Protein AF-A0A7S2Q3X0-F1 (afdb_monomer_lite)

Radius of gyration: 18.79 Å; chains: 1; bounding box: 42×45×60 Å

Secondary structure (DSSP, 8-state):
-HHHHHHHHHHHHHH-SSHHHHHHHHHHHHHHHHHTT-HHHHHHHHHHHHHTT---HHHHHHHHHHTPPPPSSPPPP----PPPGGGS-EEE-TTS-EEETT--TTHHHHHHHHHHHHHSPTT-HHHHHHHHHHHHHHTT-------THHHHHHHHHHHHHTS-SEEEEE--TTSHHHHHHHHHHGGGT-EEEEEES-HHHHHHHHHHHHHTT-TTTEEEEES-HHHHHHHHHHHSPTT--SEEEE-

Foldseek 3Di:
DLVVVLVVLVVCLVPPPDLLLNLLSLLLSLLSCVVVVNLVVSLVSLQVCLVVQSDALSSVVSCVVSVHDDGPHDHDDDDDDADDPPNQDWDQDPVRDTDGPPPRPCCLLSQLLRQCRRFAQFLPLVSSVVSNVCSCVVNVHDDPDCPDPSLVVLVVVCVVLPQQQEEEEEDQQQNNSVLSNQVVNVVVNHAYEYEEADVSSLSNNSSSCVSSVRSVRYHYHYHDCVVVVVVVPVVDDPPNHSYYYYD

Structure (mmCIF, N/CA/C/O backbone):
data_AF-A0A7S2Q3X0-F1
#
_entry.id   AF-A0A7S2Q3X0-F1
#
loop_
_atom_site.group_PDB
_atom_site.id
_atom_site.type_symbol
_atom_site.label_atom_id
_atom_site.label_alt_id
_atom_site.label_comp_id
_atom_site.label_asym_id
_atom_site.label_entity_id
_atom_site.label_seq_id
_atom_site.pdbx_PDB_ins_code
_atom_site.Cartn_x
_atom_site.Cartn_y
_atom_site.Cartn_z
_atom_site.occupancy
_atom_site.B_iso_or_equiv
_atom_site.auth_seq_id
_atom_site.auth_comp_id
_atom_site.auth_asym_id
_atom_site.auth_atom_id
_atom_site.pdbx_PDB_model_num
ATOM 1 N N . ASP A 1 1 ? -12.713 -14.324 -2.768 1.00 62.25 1 ASP A N 1
ATOM 2 C CA . ASP A 1 1 ? -11.739 -15.060 -1.935 1.00 62.25 1 ASP A CA 1
ATOM 3 C C . ASP A 1 1 ? -10.329 -14.634 -2.351 1.00 62.25 1 ASP A C 1
ATOM 5 O O . ASP A 1 1 ? -10.201 -13.913 -3.336 1.00 62.25 1 ASP A O 1
ATOM 9 N N . GLY A 1 2 ? -9.296 -15.013 -1.591 1.00 71.69 2 GLY A N 1
ATOM 10 C CA . GLY A 1 2 ? -7.911 -14.602 -1.871 1.00 71.69 2 GLY A CA 1
ATOM 11 C C . GLY A 1 2 ? -7.307 -15.229 -3.134 1.00 71.69 2 GLY A C 1
ATOM 12 O O . GLY A 1 2 ? -6.421 -14.637 -3.737 1.00 71.69 2 GLY A O 1
ATOM 13 N N . GLY A 1 3 ? -7.808 -16.388 -3.579 1.00 78.81 3 GLY A N 1
ATOM 14 C CA . GLY A 1 3 ? -7.321 -17.055 -4.791 1.00 78.81 3 GLY A CA 1
ATOM 15 C C . GLY A 1 3 ? -7.650 -16.266 -6.057 1.00 78.81 3 GLY A C 1
ATOM 16 O O . GLY A 1 3 ? -6.753 -15.963 -6.838 1.00 78.81 3 GLY A O 1
ATOM 17 N N . ARG A 1 4 ? -8.913 -15.842 -6.204 1.00 85.25 4 ARG A N 1
ATOM 18 C CA . ARG A 1 4 ? -9.357 -15.051 -7.366 1.00 85.25 4 ARG A CA 1
ATOM 19 C C . ARG A 1 4 ? -8.667 -13.693 -7.462 1.00 85.25 4 ARG A C 1
ATOM 21 O O . ARG A 1 4 ? -8.404 -13.225 -8.561 1.00 85.25 4 ARG A O 1
ATOM 28 N N . GLU A 1 5 ? -8.379 -13.052 -6.327 1.00 90.25 5 GLU A N 1
ATOM 29 C CA . GLU A 1 5 ? -7.639 -11.784 -6.315 1.00 90.25 5 GLU A CA 1
ATOM 30 C C . GLU A 1 5 ? -6.235 -11.952 -6.912 1.00 90.25 5 GLU A C 1
ATOM 32 O O . GLU A 1 5 ? -5.801 -11.129 -7.716 1.00 90.25 5 GLU A O 1
ATOM 37 N N . LEU A 1 6 ? -5.533 -13.023 -6.537 1.00 92.50 6 LEU A N 1
ATOM 38 C CA . LEU A 1 6 ? -4.188 -13.296 -7.036 1.00 92.50 6 LEU A CA 1
ATOM 39 C C . LEU A 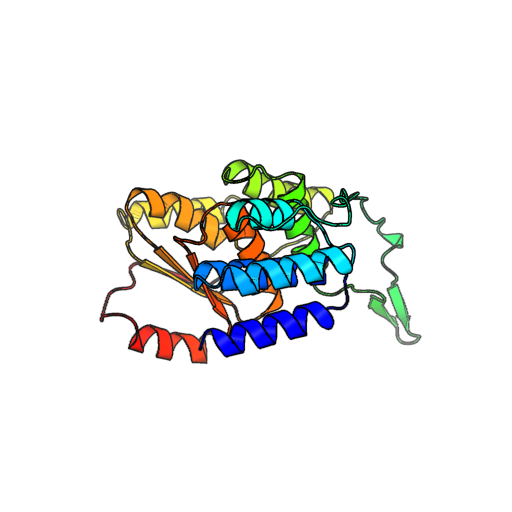1 6 ? -4.184 -13.574 -8.541 1.00 92.50 6 LEU A C 1
ATOM 41 O O . LEU A 1 6 ? -3.313 -13.063 -9.238 1.00 92.50 6 LEU A O 1
ATOM 45 N N . ASP A 1 7 ? -5.171 -14.314 -9.048 1.00 92.50 7 ASP A N 1
ATOM 46 C CA . ASP A 1 7 ? -5.299 -14.576 -10.487 1.00 92.50 7 ASP A CA 1
ATOM 47 C C . ASP A 1 7 ? -5.517 -13.273 -11.275 1.00 92.50 7 ASP A C 1
ATOM 49 O O . ASP A 1 7 ? -4.899 -13.062 -12.321 1.00 92.50 7 ASP A O 1
ATOM 53 N N . VAL A 1 8 ? -6.330 -12.354 -10.736 1.00 94.50 8 VAL A N 1
ATOM 54 C CA . VAL A 1 8 ? -6.533 -11.017 -11.315 1.00 94.50 8 VAL A CA 1
ATOM 55 C C . VAL A 1 8 ? -5.233 -10.212 -11.310 1.00 94.50 8 VAL A C 1
ATOM 57 O O . VAL A 1 8 ? -4.886 -9.629 -12.334 1.00 94.50 8 VAL A O 1
ATOM 60 N N . LEU A 1 9 ? -4.483 -10.199 -10.203 1.00 96.25 9 LEU A N 1
ATOM 61 C CA . LEU A 1 9 ? -3.204 -9.483 -10.127 1.00 96.25 9 LEU A CA 1
ATOM 62 C C . LEU A 1 9 ? -2.171 -10.048 -11.110 1.00 96.25 9 LEU A C 1
ATOM 64 O O . LEU A 1 9 ? -1.487 -9.284 -11.783 1.00 96.25 9 LEU A O 1
ATOM 68 N N . GLU A 1 10 ? -2.067 -11.369 -11.245 1.00 94.25 10 GLU A N 1
ATOM 69 C CA . GLU A 1 10 ? -1.160 -11.987 -12.218 1.00 94.25 10 GLU A CA 1
ATOM 70 C C . GLU A 1 10 ? -1.557 -11.660 -13.664 1.00 94.25 10 GLU A C 1
ATOM 72 O O . GLU A 1 10 ? -0.688 -11.390 -14.496 1.00 94.25 10 GLU A O 1
ATOM 77 N N . GLN A 1 11 ? -2.856 -11.640 -13.976 1.00 95.00 11 GLN A N 1
ATOM 78 C CA . GLN A 1 11 ? -3.332 -11.213 -15.290 1.00 95.00 11 GLN A CA 1
ATOM 79 C C . GLN A 1 11 ? -3.016 -9.733 -15.537 1.00 95.00 11 GLN A C 1
ATOM 81 O O . GLN A 1 11 ? -2.441 -9.404 -16.573 1.00 95.00 11 GLN A O 1
ATOM 86 N N . MET A 1 12 ? -3.308 -8.860 -14.566 1.00 95.00 12 MET A N 1
ATOM 87 C CA . MET A 1 12 ? -2.970 -7.436 -14.624 1.00 95.00 12 MET A CA 1
ATOM 88 C C . MET A 1 12 ? -1.470 -7.222 -14.845 1.00 95.00 12 MET A C 1
ATOM 90 O O . MET A 1 12 ? -1.092 -6.359 -15.636 1.00 95.00 12 MET A O 1
ATOM 94 N N . ALA A 1 13 ? -0.605 -8.006 -14.194 1.00 92.56 13 ALA A N 1
ATOM 95 C CA . ALA A 1 13 ? 0.841 -7.889 -14.351 1.00 92.56 13 ALA A CA 1
ATOM 96 C C . ALA A 1 13 ? 1.281 -8.182 -15.791 1.00 92.56 13 ALA A C 1
ATOM 98 O O . ALA A 1 13 ? 2.125 -7.475 -16.330 1.00 92.56 13 ALA A O 1
ATOM 99 N N . ARG A 1 14 ? 0.655 -9.164 -16.447 1.00 92.06 14 ARG A N 1
ATOM 100 C CA . ARG A 1 14 ? 0.957 -9.540 -17.838 1.00 92.06 14 ARG A CA 1
ATOM 101 C C . ARG A 1 14 ? 0.407 -8.552 -18.867 1.00 92.06 14 ARG A C 1
ATOM 103 O O . ARG A 1 14 ? 0.962 -8.448 -19.956 1.00 92.06 14 ARG A O 1
ATOM 110 N N . THR A 1 15 ? -0.683 -7.850 -18.554 1.00 90.31 15 THR A N 1
ATOM 111 C CA . THR A 1 15 ? -1.383 -6.972 -19.511 1.00 90.31 15 THR A CA 1
ATOM 112 C C . THR A 1 15 ? -1.151 -5.479 -19.284 1.00 90.31 15 THR A C 1
ATOM 114 O O . THR A 1 15 ? -1.545 -4.680 -20.131 1.00 90.31 15 THR A O 1
ATOM 117 N N . SER A 1 16 ? -0.534 -5.081 -18.165 1.00 87.12 16 SER A N 1
ATOM 118 C CA . SER A 1 16 ? -0.269 -3.671 -17.850 1.00 87.12 16 SER A CA 1
ATOM 119 C C . SER A 1 16 ? 0.583 -3.005 -18.933 1.00 87.12 16 SER A C 1
ATOM 121 O O . SER A 1 16 ? 1.591 -3.550 -19.374 1.00 87.12 16 SER A O 1
ATOM 123 N N . HIS A 1 17 ? 0.199 -1.793 -19.331 1.00 76.75 17 HIS A N 1
ATOM 124 C CA . HIS A 1 17 ? 0.753 -1.116 -20.510 1.00 76.75 17 HIS A CA 1
ATOM 125 C C . HIS A 1 17 ? 2.125 -0.459 -20.291 1.00 76.75 17 HIS A C 1
ATOM 127 O O . HIS A 1 17 ? 2.764 -0.038 -21.254 1.00 76.75 17 HIS A O 1
ATOM 133 N N . THR A 1 18 ? 2.597 -0.355 -19.043 1.00 82.88 18 THR A N 1
ATOM 134 C CA . THR A 1 18 ? 3.912 0.220 -18.725 1.00 82.88 18 THR A CA 1
ATOM 135 C C . THR A 1 18 ? 4.737 -0.730 -17.871 1.00 82.88 18 THR A C 1
ATOM 137 O O . THR A 1 18 ? 4.221 -1.351 -16.944 1.00 82.88 18 THR A O 1
ATOM 140 N N . ARG A 1 19 ? 6.050 -0.784 -18.124 1.00 86.81 19 ARG A N 1
ATOM 141 C CA . ARG A 1 19 ? 6.993 -1.614 -17.351 1.00 86.81 19 ARG A CA 1
ATOM 142 C C . ARG A 1 19 ? 6.975 -1.279 -15.858 1.00 86.81 19 ARG A C 1
ATOM 144 O O . ARG A 1 19 ? 7.027 -2.169 -15.016 1.00 86.81 19 ARG A O 1
ATOM 151 N N . GLY A 1 20 ? 6.850 0.008 -15.528 1.00 85.38 20 GLY A N 1
ATOM 152 C CA . GLY A 1 20 ? 6.759 0.462 -14.143 1.00 85.38 20 GLY A CA 1
ATOM 153 C C . GLY A 1 20 ? 5.516 -0.074 -13.431 1.00 85.38 20 GLY A C 1
ATOM 154 O O . GLY A 1 20 ? 5.614 -0.511 -12.283 1.00 85.38 20 GLY A O 1
ATOM 155 N N . LEU A 1 21 ? 4.367 -0.085 -14.110 1.00 89.06 21 LEU A N 1
ATOM 156 C CA . LEU A 1 21 ? 3.136 -0.646 -13.562 1.00 89.06 21 LEU A CA 1
ATOM 157 C C . LEU A 1 21 ? 3.209 -2.174 -13.481 1.00 89.06 21 LEU A C 1
ATOM 159 O O . LEU A 1 21 ? 2.898 -2.720 -12.431 1.00 89.06 21 LEU A O 1
ATOM 163 N N . GLN A 1 22 ? 3.713 -2.851 -14.520 1.00 92.12 22 GLN A N 1
ATOM 164 C CA . GLN A 1 22 ? 3.937 -4.306 -14.517 1.00 92.12 22 GLN A CA 1
ATOM 165 C C . GLN A 1 22 ? 4.764 -4.746 -13.298 1.00 92.12 22 GLN A C 1
ATOM 167 O O . GLN A 1 22 ? 4.355 -5.644 -12.562 1.00 92.12 22 GLN A O 1
ATOM 172 N N . ALA A 1 23 ? 5.882 -4.060 -13.027 1.00 92.25 23 ALA A N 1
ATOM 173 C CA . ALA A 1 23 ? 6.710 -4.314 -11.849 1.00 92.25 23 ALA A CA 1
ATOM 174 C C . ALA A 1 23 ? 5.922 -4.127 -10.539 1.00 92.25 23 ALA A C 1
ATOM 176 O O . ALA A 1 23 ? 5.968 -4.983 -9.654 1.00 92.25 23 ALA A O 1
ATOM 177 N N . GLY A 1 24 ? 5.162 -3.031 -10.426 1.00 94.56 24 GLY A N 1
ATOM 178 C CA . GLY A 1 24 ? 4.316 -2.748 -9.264 1.00 94.56 24 GLY A CA 1
ATOM 179 C C . GLY A 1 24 ? 3.252 -3.819 -9.020 1.00 94.56 24 GLY A C 1
ATOM 180 O O . GLY A 1 24 ? 3.054 -4.232 -7.876 1.00 94.56 24 GLY A O 1
ATOM 181 N N . VAL A 1 25 ? 2.604 -4.313 -10.079 1.00 97.12 25 VAL A N 1
ATOM 182 C CA . VAL A 1 25 ? 1.572 -5.354 -9.981 1.00 97.12 25 VAL A CA 1
ATOM 183 C C . VAL A 1 25 ? 2.183 -6.698 -9.584 1.00 97.12 25 VAL A C 1
ATOM 185 O O . VAL A 1 25 ? 1.660 -7.349 -8.680 1.00 97.12 25 VAL A O 1
ATOM 188 N N . TRP A 1 26 ? 3.313 -7.099 -10.177 1.00 97.25 26 TRP A N 1
ATOM 189 C CA . TRP A 1 26 ? 4.016 -8.320 -9.769 1.00 97.25 26 TRP A CA 1
ATOM 190 C C . TRP A 1 26 ? 4.440 -8.278 -8.293 1.00 97.25 26 TRP A C 1
ATOM 192 O O . TRP A 1 26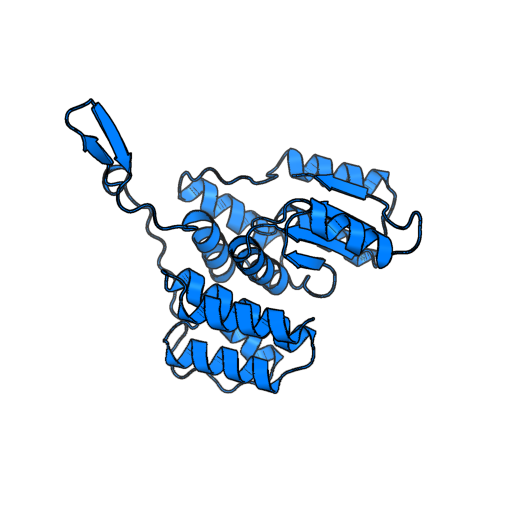 ? 4.263 -9.262 -7.568 1.00 97.25 26 TRP A O 1
ATOM 202 N N . ASN A 1 27 ? 4.940 -7.130 -7.824 1.00 97.50 27 ASN A N 1
ATOM 203 C CA . ASN A 1 27 ? 5.250 -6.919 -6.410 1.00 97.50 27 ASN A CA 1
ATOM 204 C C . ASN A 1 27 ? 3.992 -7.024 -5.537 1.00 97.50 27 ASN A C 1
ATOM 206 O O . ASN A 1 27 ? 4.007 -7.729 -4.532 1.00 97.50 27 ASN A O 1
ATOM 210 N N . ALA A 1 28 ? 2.880 -6.396 -5.935 1.00 98.06 28 ALA A N 1
ATOM 211 C CA . ALA A 1 28 ? 1.612 -6.491 -5.211 1.00 98.06 28 ALA A CA 1
ATOM 212 C C . ALA A 1 28 ? 1.085 -7.935 -5.145 1.00 98.06 28 ALA A C 1
ATOM 214 O O . ALA A 1 28 ? 0.622 -8.363 -4.088 1.00 98.06 28 ALA A O 1
ATOM 215 N N . ALA A 1 29 ? 1.208 -8.715 -6.223 1.00 97.88 29 ALA A N 1
ATOM 216 C CA . ALA A 1 29 ? 0.871 -10.137 -6.225 1.00 97.88 29 ALA A CA 1
ATOM 217 C C . ALA A 1 29 ? 1.725 -10.917 -5.211 1.00 97.88 29 ALA A C 1
ATOM 219 O O . ALA A 1 29 ? 1.186 -11.688 -4.416 1.00 97.88 29 ALA A O 1
ATOM 220 N N . ALA A 1 30 ? 3.040 -10.677 -5.178 1.00 98.12 30 ALA A N 1
ATOM 221 C CA . ALA A 1 30 ? 3.936 -11.295 -4.201 1.00 98.12 30 ALA A CA 1
ATOM 222 C C . ALA A 1 30 ? 3.602 -10.880 -2.754 1.00 98.12 30 ALA A C 1
ATOM 224 O O . ALA A 1 30 ? 3.515 -11.748 -1.887 1.00 98.12 30 ALA A O 1
ATOM 225 N N . ILE A 1 31 ? 3.320 -9.596 -2.497 1.00 98.00 31 ILE A N 1
ATOM 226 C CA . ILE A 1 31 ? 2.861 -9.089 -1.189 1.00 98.00 31 ILE A CA 1
ATOM 227 C C . ILE A 1 31 ? 1.608 -9.843 -0.729 1.00 98.00 31 ILE A C 1
ATOM 229 O O . ILE A 1 31 ? 1.548 -10.322 0.405 1.00 98.00 31 ILE A O 1
ATOM 233 N N . ARG A 1 32 ? 0.613 -9.998 -1.613 1.00 96.75 32 ARG A N 1
ATOM 234 C CA . ARG A 1 32 ? -0.634 -10.712 -1.296 1.00 96.75 32 ARG A CA 1
ATOM 235 C C . ARG A 1 32 ? -0.406 -12.205 -1.061 1.00 96.75 32 ARG A C 1
ATOM 237 O O . ARG A 1 32 ? -0.990 -12.749 -0.128 1.00 96.75 32 ARG A O 1
ATOM 244 N N . CYS A 1 33 ? 0.470 -12.851 -1.831 1.00 96.94 33 CYS A N 1
ATOM 245 C CA . CYS A 1 33 ? 0.852 -14.246 -1.592 1.00 96.94 33 CYS A CA 1
ATOM 246 C C . CYS A 1 33 ? 1.461 -14.424 -0.195 1.00 96.94 33 CYS A C 1
ATOM 248 O O . CYS A 1 33 ? 1.037 -15.303 0.553 1.00 96.94 33 CYS A O 1
ATOM 250 N N . LEU A 1 34 ? 2.396 -13.549 0.194 1.00 96.75 34 LEU A N 1
ATOM 251 C CA . LEU A 1 34 ? 3.029 -13.595 1.516 1.00 96.75 34 LEU A CA 1
ATOM 252 C C . LEU A 1 34 ? 2.034 -13.332 2.648 1.00 96.75 34 LEU A C 1
ATOM 254 O O . LEU A 1 34 ? 2.077 -14.025 3.660 1.00 96.75 34 LEU A O 1
ATOM 258 N N . ALA A 1 35 ? 1.099 -12.398 2.464 1.00 94.56 35 ALA A N 1
ATOM 259 C CA . ALA A 1 35 ? 0.027 -12.150 3.429 1.00 94.56 35 ALA A CA 1
ATOM 260 C C . ALA A 1 35 ? -0.888 -13.374 3.641 1.00 94.56 35 ALA A C 1
ATOM 262 O O . ALA A 1 35 ? -1.500 -13.511 4.697 1.00 94.56 35 ALA A O 1
ATOM 263 N N . HIS A 1 36 ? -0.971 -14.273 2.656 1.00 93.38 36 HIS A N 1
ATOM 264 C CA . HIS A 1 36 ? -1.711 -15.534 2.737 1.00 93.38 36 HIS A CA 1
ATOM 265 C C . HIS A 1 36 ? -0.845 -16.746 3.114 1.00 93.38 36 HIS A C 1
ATOM 267 O O . HIS A 1 36 ? -1.354 -17.864 3.140 1.00 93.38 36 HIS A O 1
ATOM 273 N N . GLY A 1 37 ? 0.444 -16.551 3.411 1.00 94.50 37 GLY A N 1
ATOM 274 C CA . GLY A 1 37 ? 1.371 -17.640 3.730 1.00 94.50 37 GLY A CA 1
ATOM 275 C C . GLY A 1 37 ? 1.794 -18.492 2.526 1.00 94.50 37 GLY A C 1
ATOM 276 O O . GLY A 1 37 ? 2.421 -19.532 2.709 1.00 94.50 37 GLY A O 1
ATOM 277 N N . ASP A 1 38 ? 1.493 -18.069 1.294 1.00 95.56 38 ASP A N 1
ATOM 278 C CA . ASP A 1 38 ? 1.873 -18.779 0.067 1.00 95.56 38 ASP A CA 1
ATOM 279 C C . ASP A 1 38 ? 3.243 -18.305 -0.443 1.00 95.56 38 ASP A C 1
ATOM 281 O O . ASP A 1 38 ? 3.381 -17.622 -1.465 1.00 95.56 38 ASP A O 1
ATOM 285 N N . THR A 1 39 ? 4.293 -18.670 0.295 1.00 97.31 39 THR A N 1
ATOM 286 C CA . THR A 1 39 ? 5.689 -18.364 -0.059 1.00 97.31 39 THR A CA 1
ATOM 287 C C . THR A 1 39 ? 6.050 -18.910 -1.443 1.00 97.31 39 THR A C 1
ATOM 289 O O . THR A 1 39 ? 6.748 -18.248 -2.211 1.00 97.31 39 THR A O 1
ATOM 292 N N . GLY A 1 40 ? 5.542 -20.094 -1.803 1.00 97.12 40 GLY A N 1
ATOM 293 C CA . GLY A 1 40 ? 5.824 -20.722 -3.093 1.00 97.12 40 GLY A CA 1
ATOM 294 C C . GLY A 1 40 ? 5.298 -19.900 -4.270 1.00 97.12 40 GLY A C 1
ATOM 295 O O . GLY A 1 40 ? 6.011 -19.713 -5.260 1.00 97.12 40 GLY A O 1
ATOM 296 N N . ARG A 1 41 ? 4.071 -19.373 -4.177 1.00 96.31 41 ARG A N 1
ATOM 297 C CA . ARG A 1 41 ? 3.504 -18.487 -5.204 1.00 96.31 41 ARG A CA 1
ATOM 298 C C . ARG A 1 41 ? 4.179 -17.122 -5.216 1.00 96.31 41 ARG A C 1
ATOM 300 O O . ARG A 1 41 ? 4.490 -16.640 -6.302 1.00 96.31 41 ARG A O 1
ATOM 307 N N . ALA A 1 42 ? 4.530 -16.566 -4.054 1.00 97.56 42 ALA A N 1
ATOM 308 C CA . ALA A 1 42 ? 5.304 -15.325 -3.978 1.00 97.56 42 ALA A CA 1
ATOM 309 C C . ALA A 1 42 ? 6.640 -15.436 -4.739 1.00 97.56 42 ALA A C 1
ATOM 311 O O . ALA A 1 42 ? 6.959 -14.587 -5.573 1.00 97.56 42 ALA A O 1
ATOM 312 N N . GLN A 1 43 ? 7.384 -16.527 -4.533 1.00 97.56 43 GLN A N 1
ATOM 313 C CA . GLN A 1 43 ? 8.635 -16.795 -5.248 1.00 97.56 43 GLN A CA 1
ATOM 314 C C . GLN A 1 43 ? 8.430 -16.954 -6.765 1.00 97.56 43 GLN A C 1
ATOM 316 O O . GLN A 1 43 ? 9.294 -16.543 -7.543 1.00 97.56 43 GLN A O 1
ATOM 321 N N . ARG A 1 44 ? 7.298 -17.523 -7.211 1.00 96.38 44 ARG A N 1
ATOM 322 C CA . ARG A 1 44 ? 6.952 -17.607 -8.643 1.00 96.38 44 ARG A CA 1
ATOM 323 C C . ARG A 1 44 ? 6.668 -16.231 -9.246 1.00 96.38 44 ARG A C 1
ATOM 325 O O . ARG A 1 44 ? 7.201 -15.951 -10.316 1.00 96.38 44 ARG A O 1
ATOM 332 N N . CYS A 1 45 ? 5.923 -15.369 -8.554 1.00 96.56 45 CYS A N 1
ATOM 333 C CA . CYS A 1 45 ? 5.692 -13.984 -8.982 1.00 96.56 45 CYS A CA 1
ATOM 334 C C . CYS A 1 45 ? 7.015 -13.221 -9.127 1.00 96.56 45 CYS A C 1
ATOM 336 O O . CYS A 1 45 ? 7.271 -12.601 -10.156 1.00 96.56 45 CYS A O 1
ATOM 338 N N . LEU A 1 46 ? 7.907 -13.336 -8.137 1.00 96.56 46 LEU A N 1
ATOM 339 C CA . LEU A 1 46 ? 9.224 -12.695 -8.183 1.00 96.56 46 LEU A CA 1
ATOM 340 C C . LEU A 1 46 ? 10.103 -13.268 -9.302 1.00 96.56 46 LEU A C 1
ATOM 342 O O . LEU A 1 46 ? 10.869 -12.534 -9.922 1.00 96.56 46 LEU A O 1
ATOM 346 N N . ARG A 1 47 ? 10.016 -14.570 -9.593 1.00 95.19 47 ARG A N 1
ATOM 347 C CA . ARG A 1 47 ? 10.717 -15.170 -10.737 1.00 95.19 47 ARG A CA 1
ATOM 348 C C . ARG A 1 47 ? 10.216 -14.591 -12.061 1.00 95.19 47 ARG A C 1
ATOM 350 O O . ARG A 1 47 ? 11.050 -14.140 -12.832 1.00 95.19 47 ARG A O 1
ATOM 357 N N . ALA A 1 48 ? 8.899 -14.539 -12.270 1.00 94.19 48 ALA A N 1
ATOM 358 C CA . ALA A 1 48 ? 8.299 -13.969 -13.478 1.00 94.19 48 ALA A CA 1
ATOM 359 C C . ALA A 1 48 ? 8.705 -12.499 -13.681 1.00 94.19 48 ALA A C 1
ATOM 361 O O . ALA A 1 48 ? 9.190 -12.137 -14.749 1.00 94.19 48 ALA A O 1
ATOM 362 N N . LEU A 1 49 ? 8.636 -11.690 -12.618 1.00 92.75 49 LEU A N 1
ATOM 363 C CA . LEU A 1 49 ? 9.127 -10.307 -12.605 1.00 92.75 49 LEU A CA 1
ATOM 364 C C . LEU A 1 49 ? 10.603 -10.216 -13.037 1.00 92.75 49 LEU A C 1
ATOM 366 O O . LEU A 1 49 ? 10.980 -9.335 -13.809 1.00 92.75 49 LEU A O 1
ATOM 370 N N . GLY A 1 50 ? 11.449 -11.125 -12.544 1.00 91.25 50 GLY A N 1
ATOM 371 C CA . GLY A 1 50 ? 12.869 -11.174 -12.902 1.00 91.25 50 GLY A CA 1
ATOM 372 C C . GLY A 1 50 ? 13.128 -11.612 -14.344 1.00 91.25 50 GLY A C 1
ATOM 373 O O . GLY A 1 50 ? 13.984 -11.030 -15.002 1.00 91.25 50 GLY A O 1
ATOM 374 N N . ASP A 1 51 ? 12.384 -12.597 -14.849 1.00 90.94 51 ASP A N 1
ATOM 375 C CA . ASP A 1 51 ? 12.505 -13.068 -16.235 1.00 90.94 51 ASP A CA 1
ATOM 376 C C . ASP A 1 51 ? 12.089 -11.977 -17.250 1.00 90.94 51 ASP A C 1
ATOM 378 O O . ASP A 1 51 ? 12.607 -11.944 -18.364 1.00 90.94 51 ASP A O 1
ATOM 382 N N . GLU A 1 52 ? 11.226 -11.034 -16.854 1.00 88.06 52 GLU A N 1
ATOM 383 C CA . GLU A 1 52 ? 10.827 -9.868 -17.662 1.00 88.06 52 GLU A CA 1
ATOM 384 C C . GLU A 1 52 ? 11.770 -8.649 -17.522 1.00 88.06 52 GLU A C 1
ATOM 386 O O . GLU A 1 52 ? 11.569 -7.614 -18.173 1.00 88.06 52 GLU A O 1
ATOM 391 N N . GLY A 1 53 ? 12.807 -8.740 -16.679 1.00 88.12 53 GLY A N 1
ATOM 392 C CA . GLY A 1 53 ? 13.741 -7.639 -16.419 1.00 88.12 53 GLY A CA 1
ATOM 393 C C . GLY A 1 53 ? 13.077 -6.450 -15.719 1.00 88.12 53 GLY A C 1
ATOM 394 O O . GLY A 1 53 ? 13.318 -5.296 -16.083 1.00 88.12 53 GLY A O 1
ATOM 395 N N . LEU A 1 54 ? 12.182 -6.728 -14.768 1.00 88.81 54 LEU A N 1
ATOM 396 C CA . LEU A 1 54 ? 11.379 -5.735 -14.044 1.00 88.81 54 LEU A CA 1
ATOM 397 C C . LEU A 1 54 ? 11.809 -5.573 -12.574 1.00 88.81 54 LEU A C 1
ATOM 399 O O . LEU A 1 54 ? 11.031 -5.103 -11.746 1.00 88.81 54 LEU A O 1
ATOM 403 N N . CYS A 1 55 ? 13.029 -5.991 -12.222 1.00 90.38 55 CYS A N 1
ATOM 404 C CA . CYS A 1 55 ? 13.529 -5.927 -10.848 1.00 90.38 55 CYS A CA 1
ATOM 405 C C . CYS A 1 55 ? 13.646 -4.490 -10.324 1.00 90.38 55 CYS A C 1
ATOM 407 O O . CYS A 1 55 ? 14.222 -3.618 -10.971 1.00 90.38 55 CYS A O 1
ATOM 409 N N . THR A 1 56 ? 13.121 -4.286 -9.115 1.00 89.50 56 THR A N 1
ATOM 410 C CA . THR A 1 56 ? 13.162 -3.038 -8.337 1.00 89.50 56 THR A CA 1
ATOM 411 C C . THR A 1 56 ? 13.592 -3.312 -6.896 1.00 89.50 56 THR A C 1
ATOM 413 O O . THR A 1 56 ? 13.541 -4.465 -6.451 1.00 89.50 56 THR A O 1
ATOM 416 N N . SER A 1 57 ? 13.902 -2.261 -6.130 1.00 91.19 57 SER A N 1
ATOM 417 C CA . SER A 1 57 ? 14.205 -2.350 -4.690 1.00 91.19 57 SER A CA 1
ATOM 418 C C . SER A 1 57 ? 13.111 -3.079 -3.896 1.00 91.19 57 SER A C 1
ATOM 420 O O . SER A 1 57 ? 13.398 -3.831 -2.966 1.00 91.19 57 SER A O 1
ATOM 422 N N . MET A 1 58 ? 11.840 -2.910 -4.286 1.00 94.62 58 MET A N 1
ATOM 423 C CA . MET A 1 58 ? 10.725 -3.648 -3.681 1.00 94.62 58 MET A CA 1
ATOM 424 C C . MET A 1 58 ? 10.839 -5.150 -3.945 1.00 94.62 58 MET A C 1
ATOM 426 O O . MET A 1 58 ? 10.687 -5.951 -3.029 1.00 94.62 58 MET A O 1
ATOM 430 N N . SER A 1 59 ? 11.130 -5.549 -5.185 1.00 94.25 59 SER A N 1
ATOM 431 C CA . SER A 1 59 ? 11.257 -6.969 -5.516 1.00 94.25 59 SER A CA 1
ATOM 432 C C . SER A 1 59 ? 12.419 -7.627 -4.769 1.00 94.25 59 SER A C 1
ATOM 434 O O . SER A 1 59 ? 12.285 -8.768 -4.342 1.00 94.25 59 SER A O 1
ATOM 436 N N . GLU A 1 60 ? 13.526 -6.914 -4.543 1.00 93.50 60 GLU A N 1
ATOM 437 C CA . GLU A 1 60 ? 14.642 -7.404 -3.725 1.00 93.50 60 GLU A CA 1
ATOM 438 C C . GLU A 1 60 ? 14.235 -7.597 -2.268 1.00 93.50 60 GLU A C 1
ATOM 440 O O . GLU A 1 60 ? 14.405 -8.686 -1.723 1.00 93.50 60 GLU A O 1
ATOM 445 N N . HIS A 1 61 ? 13.592 -6.589 -1.673 1.00 94.88 61 HIS A N 1
ATOM 446 C CA . HIS A 1 61 ? 13.032 -6.688 -0.324 1.00 94.88 61 HIS A CA 1
ATOM 447 C C . HIS A 1 61 ? 12.083 -7.887 -0.182 1.00 94.88 61 HIS A C 1
ATOM 449 O O . HIS A 1 61 ? 12.165 -8.651 0.778 1.00 94.88 61 HIS A O 1
ATOM 455 N N . LEU A 1 62 ? 11.208 -8.114 -1.162 1.00 97.31 62 LEU A N 1
ATOM 456 C CA . LEU A 1 62 ? 10.299 -9.259 -1.148 1.00 97.31 62 LEU A CA 1
ATOM 457 C C . LEU A 1 62 ? 11.038 -10.594 -1.307 1.00 97.31 62 LEU A C 1
ATOM 459 O O . LEU A 1 62 ? 10.637 -11.578 -0.681 1.00 97.31 62 LEU A O 1
ATOM 463 N N . ARG A 1 63 ? 12.122 -10.652 -2.096 1.00 96.38 63 ARG A N 1
ATOM 464 C CA . ARG A 1 63 ? 12.969 -11.853 -2.205 1.00 96.38 63 ARG A CA 1
ATOM 465 C C . ARG A 1 63 ? 13.613 -12.198 -0.872 1.00 96.38 63 ARG A C 1
ATOM 467 O O . ARG A 1 63 ? 13.533 -13.357 -0.473 1.00 96.38 63 ARG A O 1
ATOM 474 N N . GLU A 1 64 ? 14.175 -11.210 -0.178 1.00 95.44 64 GLU A N 1
ATOM 475 C CA . GLU A 1 64 ? 14.743 -11.379 1.166 1.00 95.44 64 GLU A CA 1
ATOM 476 C C . GLU A 1 64 ? 13.693 -11.934 2.134 1.00 95.44 64 GLU A C 1
ATOM 478 O O . GLU A 1 64 ? 13.933 -12.937 2.805 1.00 95.44 64 GLU A O 1
ATOM 483 N N . ARG A 1 65 ? 12.488 -11.347 2.141 1.00 95.06 65 ARG A N 1
ATOM 484 C CA . ARG A 1 65 ? 11.383 -11.776 3.013 1.00 95.06 65 ARG A CA 1
ATOM 485 C C . ARG A 1 65 ? 10.949 -13.225 2.804 1.00 95.06 65 ARG A C 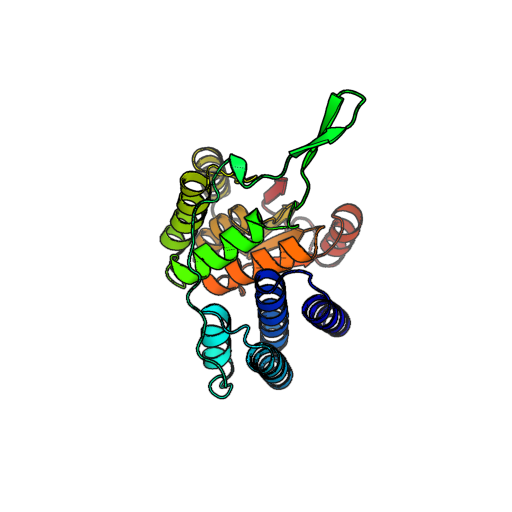1
ATOM 487 O O . ARG A 1 65 ? 10.482 -13.852 3.750 1.00 95.06 65 ARG A O 1
ATOM 494 N N . CYS A 1 66 ? 11.038 -13.741 1.580 1.00 96.75 66 CYS A N 1
ATOM 495 C CA . CYS A 1 66 ? 10.530 -15.069 1.231 1.00 96.75 66 CYS A CA 1
ATOM 496 C C . CYS A 1 66 ? 11.622 -16.092 0.893 1.00 96.75 66 CYS A C 1
ATOM 498 O O . CYS A 1 66 ? 11.299 -17.194 0.444 1.00 96.75 66 CYS A O 1
ATOM 500 N N . GLY A 1 67 ? 12.899 -15.743 1.077 1.00 96.06 67 GLY A N 1
ATOM 501 C CA . GLY A 1 67 ? 14.034 -16.602 0.728 1.00 96.06 67 GLY A CA 1
ATOM 502 C C . GLY A 1 67 ? 14.092 -16.962 -0.760 1.00 96.06 67 GLY A C 1
ATOM 503 O O . GLY A 1 67 ? 14.516 -18.062 -1.114 1.00 96.06 67 GLY A O 1
ATOM 504 N N . ALA A 1 68 ? 13.609 -16.083 -1.642 1.00 94.81 68 ALA A N 1
ATOM 505 C CA . ALA A 1 68 ? 13.683 -16.317 -3.080 1.00 94.81 68 ALA A CA 1
ATOM 506 C C . ALA A 1 68 ? 15.136 -16.215 -3.574 1.00 94.81 68 ALA A C 1
ATOM 508 O O . ALA A 1 68 ? 15.902 -15.393 -3.067 1.00 94.81 68 ALA A O 1
ATOM 509 N N . PRO A 1 69 ? 15.514 -16.976 -4.616 1.00 90.69 69 PRO A N 1
ATOM 510 C CA . PRO A 1 69 ? 16.834 -16.850 -5.218 1.00 90.69 69 PRO A CA 1
ATOM 511 C C . PRO A 1 69 ? 17.057 -15.438 -5.791 1.00 90.69 69 PRO A C 1
ATOM 513 O O . PRO A 1 69 ? 16.078 -14.757 -6.149 1.00 90.69 69 PRO A O 1
ATOM 516 N N . PRO A 1 70 ? 18.330 -15.014 -5.923 1.00 87.19 70 PRO A N 1
ATOM 517 C CA . PRO A 1 70 ? 18.671 -13.729 -6.520 1.00 87.19 70 PRO A CA 1
ATOM 518 C C . PRO A 1 70 ? 18.092 -13.613 -7.939 1.00 87.19 70 PRO A C 1
ATOM 520 O O . PRO A 1 70 ? 17.910 -14.627 -8.627 1.00 87.19 70 PRO A O 1
ATOM 523 N N . PRO A 1 71 ? 17.749 -12.392 -8.382 1.00 83.94 71 PRO A N 1
ATOM 524 C CA . PRO A 1 71 ? 17.207 -12.185 -9.714 1.00 83.94 71 PRO A CA 1
ATOM 525 C C . PRO A 1 71 ? 18.255 -12.492 -10.790 1.00 83.94 71 PRO A C 1
ATOM 527 O O . PRO A 1 71 ? 19.457 -12.372 -10.570 1.00 83.94 71 PRO A O 1
ATOM 530 N N . ARG A 1 72 ? 17.785 -12.869 -11.982 1.00 77.81 72 ARG A N 1
ATOM 531 C CA . ARG A 1 72 ? 18.651 -13.051 -13.160 1.00 77.81 72 ARG A CA 1
ATOM 532 C C . ARG A 1 72 ? 19.118 -11.721 -13.755 1.00 77.81 72 ARG A C 1
ATOM 534 O O . ARG A 1 72 ? 20.154 -11.682 -14.405 1.00 77.81 72 ARG A O 1
ATOM 541 N N . SER A 1 73 ? 18.351 -10.655 -13.534 1.00 72.62 73 SER A N 1
ATOM 542 C CA . SER A 1 73 ? 18.663 -9.285 -13.933 1.00 72.62 73 SER A CA 1
ATOM 543 C C . SER A 1 73 ? 18.960 -8.426 -12.708 1.00 72.62 73 SER A C 1
ATOM 545 O O . SER A 1 73 ? 18.238 -8.513 -11.713 1.00 72.62 73 SER A O 1
ATOM 547 N N . THR A 1 74 ? 19.952 -7.545 -12.800 1.00 69.94 74 THR A N 1
ATOM 548 C CA . THR A 1 74 ? 20.173 -6.497 -11.795 1.00 69.94 74 THR A CA 1
ATOM 549 C C . THR A 1 74 ? 18.941 -5.588 -11.722 1.00 69.94 74 THR A C 1
ATOM 551 O O . THR A 1 74 ? 18.365 -5.283 -12.773 1.00 69.94 74 THR A O 1
ATOM 554 N N . PRO A 1 75 ? 18.510 -5.143 -10.530 1.00 67.25 75 PRO A N 1
ATOM 555 C CA . PRO A 1 75 ? 17.510 -4.090 -10.437 1.00 67.25 75 PRO A CA 1
ATOM 556 C C . PRO A 1 75 ? 17.957 -2.861 -11.220 1.00 67.25 75 PRO A C 1
ATOM 558 O O . PRO A 1 75 ? 19.101 -2.416 -11.111 1.00 67.25 75 PRO A O 1
ATOM 561 N N . GLY A 1 76 ? 17.048 -2.324 -12.026 1.00 62.38 76 GLY A N 1
ATOM 562 C CA . GLY A 1 76 ? 17.297 -1.075 -12.729 1.00 62.38 76 GLY A CA 1
ATOM 563 C C . GLY A 1 76 ? 17.193 0.098 -11.761 1.00 62.38 76 GLY A C 1
ATOM 564 O O . GLY A 1 76 ? 16.219 0.201 -11.014 1.00 62.38 76 GLY A O 1
ATOM 565 N N . GLY A 1 77 ? 18.169 1.005 -11.799 1.00 52.69 77 GLY A N 1
ATOM 566 C CA . GLY A 1 77 ? 17.984 2.347 -11.255 1.00 52.69 77 GLY A CA 1
ATOM 567 C C . GLY A 1 77 ? 16.959 3.091 -12.107 1.00 52.69 77 GLY A C 1
ATOM 568 O O . GLY A 1 77 ? 16.988 3.002 -13.334 1.00 52.69 77 GLY A O 1
ATOM 569 N N . ILE A 1 78 ? 16.031 3.800 -11.471 1.00 54.06 78 ILE A N 1
ATOM 570 C CA . ILE A 1 78 ? 15.052 4.606 -12.199 1.00 54.06 78 ILE A CA 1
ATOM 571 C C . ILE A 1 78 ? 15.643 5.997 -12.359 1.00 54.06 78 ILE A C 1
ATOM 573 O O . ILE A 1 78 ? 15.726 6.763 -11.399 1.00 54.06 78 ILE A O 1
ATOM 577 N N . GLU A 1 79 ? 16.099 6.292 -13.574 1.00 52.28 79 GLU A N 1
ATOM 578 C CA . GLU A 1 79 ? 16.596 7.614 -13.925 1.00 52.28 79 GLU A CA 1
ATOM 579 C C . GLU A 1 79 ? 15.404 8.549 -14.145 1.00 52.28 79 GLU A C 1
ATOM 581 O O . GLU A 1 79 ? 14.662 8.449 -15.126 1.00 52.28 79 GLU A O 1
ATOM 586 N N . TRP A 1 80 ? 15.187 9.442 -13.183 1.00 59.28 80 TRP A N 1
ATOM 587 C CA . TRP A 1 80 ? 14.139 10.447 -13.265 1.00 59.28 80 TRP A CA 1
ATOM 588 C C . TRP A 1 80 ? 14.663 11.672 -13.999 1.00 59.28 80 TRP A C 1
ATOM 590 O O . TRP A 1 80 ? 15.474 12.427 -13.467 1.00 59.28 80 TRP A O 1
ATOM 600 N N . ARG A 1 81 ? 14.148 11.907 -15.206 1.00 61.09 81 ARG A N 1
ATOM 601 C CA . ARG A 1 81 ? 14.302 13.185 -15.901 1.00 61.09 81 ARG A CA 1
ATOM 602 C C . ARG A 1 81 ? 12.957 13.896 -15.938 1.00 61.09 81 ARG A C 1
ATOM 604 O O . ARG A 1 81 ? 11.949 13.307 -16.329 1.00 61.09 81 ARG A O 1
ATOM 611 N N . ARG A 1 82 ? 12.956 15.172 -15.552 1.00 62.31 82 ARG A N 1
ATOM 612 C CA . ARG A 1 82 ? 11.816 16.066 -15.763 1.00 62.31 82 ARG A CA 1
ATOM 613 C C . ARG A 1 82 ? 11.502 16.118 -17.259 1.00 62.31 82 ARG A C 1
ATOM 615 O O . ARG A 1 82 ? 12.391 16.410 -18.056 1.00 62.31 82 ARG A O 1
ATOM 622 N N . ARG A 1 83 ? 10.250 15.839 -17.626 1.00 60.12 83 ARG A N 1
ATOM 623 C CA . ARG A 1 83 ? 9.783 16.062 -18.999 1.00 60.12 83 ARG A CA 1
ATOM 624 C C . ARG A 1 83 ? 9.586 17.553 -19.225 1.00 60.12 83 ARG A C 1
ATOM 626 O O . ARG A 1 83 ? 8.950 18.214 -18.402 1.00 60.12 83 ARG A O 1
ATOM 633 N N . GLU A 1 84 ? 10.125 18.067 -20.322 1.00 58.84 84 GLU A N 1
ATOM 634 C CA . GLU A 1 84 ? 9.884 19.452 -20.723 1.00 58.84 84 GLU A CA 1
ATOM 635 C C . GLU A 1 84 ? 8.415 19.643 -21.122 1.00 58.84 84 GLU A C 1
ATOM 637 O O . GLU A 1 84 ? 7.734 18.704 -21.550 1.00 58.84 84 GLU A O 1
ATOM 642 N N . LYS A 1 85 ? 7.896 20.865 -20.973 1.00 55.94 85 LYS A N 1
ATOM 643 C CA . LYS A 1 85 ? 6.483 21.167 -21.255 1.00 55.94 85 LYS A CA 1
ATOM 644 C C . LYS A 1 85 ? 6.133 20.904 -22.726 1.00 55.94 85 LYS A C 1
ATOM 646 O O . LYS A 1 85 ? 4.989 20.549 -23.013 1.00 55.94 85 LYS A O 1
ATOM 651 N N . GLU A 1 86 ? 7.109 21.022 -23.630 1.00 53.91 86 GLU A N 1
ATOM 652 C CA . GLU A 1 86 ? 6.976 20.714 -25.057 1.00 53.91 86 GLU A CA 1
ATOM 653 C C . GLU A 1 86 ? 6.917 19.204 -25.365 1.00 53.91 86 GLU A C 1
ATOM 655 O O . GLU A 1 86 ? 6.407 18.825 -26.415 1.00 53.91 86 GLU A O 1
ATOM 660 N N . GLU A 1 87 ? 7.358 18.322 -24.455 1.00 52.25 87 GLU A N 1
ATOM 661 C CA . GLU A 1 87 ? 7.235 16.857 -24.608 1.00 52.25 87 GLU A CA 1
ATOM 662 C C . GLU A 1 87 ? 5.803 16.354 -24.344 1.00 52.25 87 GLU A C 1
ATOM 664 O O . GLU A 1 87 ? 5.489 15.169 -24.491 1.00 52.25 87 GLU A O 1
ATOM 669 N N . HIS A 1 88 ? 4.905 17.238 -23.907 1.00 57.47 88 HIS A N 1
ATOM 670 C CA . HIS A 1 88 ? 3.478 16.962 -23.875 1.00 57.47 88 HIS A CA 1
ATOM 671 C C . HIS A 1 88 ? 2.909 17.221 -25.269 1.00 57.47 88 HIS A C 1
ATOM 673 O O . HIS A 1 88 ? 2.546 18.348 -25.584 1.00 57.47 88 HIS A O 1
ATOM 679 N N . GLU A 1 89 ? 2.840 16.185 -26.108 1.00 52.81 89 GLU A N 1
ATOM 680 C CA . GLU A 1 89 ? 2.240 16.298 -27.440 1.00 52.81 89 GLU A CA 1
ATOM 681 C C . GLU A 1 89 ? 0.771 16.727 -27.326 1.00 52.81 89 GLU A C 1
ATOM 683 O O . GLU A 1 89 ? -0.108 15.963 -26.919 1.00 52.81 89 GLU A O 1
ATOM 688 N N . TRP A 1 90 ? 0.498 17.980 -27.675 1.00 59.72 90 TRP A N 1
ATOM 689 C CA . TRP A 1 90 ? -0.850 18.500 -27.838 1.00 59.72 90 TRP A CA 1
ATOM 690 C C . TRP A 1 90 ? -1.181 18.508 -29.322 1.00 59.72 90 TRP A C 1
ATOM 692 O O . TRP A 1 90 ? -0.496 19.152 -30.112 1.00 59.72 90 TRP A O 1
ATOM 702 N N . VAL A 1 91 ? -2.252 17.822 -29.703 1.00 51.03 91 VAL A N 1
ATOM 703 C CA . VAL A 1 91 ? -2.810 17.914 -31.048 1.00 51.03 91 VAL A CA 1
ATOM 704 C C . VAL A 1 91 ? -4.077 18.729 -30.993 1.00 51.03 91 VAL A C 1
ATOM 706 O O . VAL A 1 91 ? -5.075 18.321 -30.405 1.00 51.03 91 VAL A O 1
ATOM 709 N N . THR A 1 92 ? -4.023 19.896 -31.620 1.00 56.34 92 THR A N 1
ATOM 710 C CA . THR A 1 92 ? -5.190 20.745 -31.826 1.00 56.34 92 THR A CA 1
ATOM 711 C C . THR A 1 92 ? -5.821 20.381 -33.159 1.00 56.34 92 THR A C 1
ATOM 713 O O . THR A 1 92 ? -5.175 20.485 -34.200 1.00 56.34 92 THR A O 1
ATOM 716 N N . ASN A 1 93 ? -7.067 19.909 -33.140 1.00 59.19 93 ASN A N 1
ATOM 717 C CA . ASN A 1 93 ? -7.787 19.622 -34.376 1.00 59.19 93 ASN A CA 1
ATOM 718 C C . ASN A 1 93 ? -8.191 20.922 -35.099 1.00 59.19 93 ASN A C 1
ATOM 720 O O . ASN A 1 93 ? -8.109 22.020 -34.549 1.00 59.19 93 ASN A O 1
ATOM 724 N N . SER A 1 94 ? -8.671 20.801 -36.338 1.00 56.53 94 SER A N 1
ATOM 725 C CA . SER A 1 94 ? -9.098 21.937 -37.173 1.00 56.53 94 SER A CA 1
ATOM 726 C C . SER A 1 94 ? -10.276 22.745 -36.608 1.00 56.53 94 SER A C 1
ATOM 728 O O . SER A 1 94 ? -10.558 23.831 -37.103 1.00 56.53 94 SER A O 1
ATOM 730 N N . LEU A 1 95 ? -10.949 22.237 -35.572 1.00 61.97 95 LEU A N 1
ATOM 731 C CA . LEU A 1 95 ? -12.028 22.910 -34.846 1.00 61.97 95 LEU A CA 1
ATOM 732 C C . LEU A 1 95 ? -11.528 23.635 -33.582 1.00 61.97 95 LEU A C 1
ATOM 734 O O . LEU A 1 95 ? -12.333 24.205 -32.851 1.00 61.97 95 LEU A O 1
ATOM 738 N N . GLY A 1 96 ? -10.221 23.607 -33.304 1.00 52.56 96 GLY A N 1
ATOM 739 C CA . GLY A 1 96 ? -9.614 24.262 -32.144 1.00 52.56 96 GLY A CA 1
ATOM 740 C C . GLY A 1 96 ? -9.607 23.432 -30.855 1.00 52.56 96 GLY A C 1
ATOM 741 O O . GLY A 1 96 ? -9.237 23.959 -29.809 1.00 52.56 96 GLY A O 1
ATOM 742 N N . PHE A 1 97 ? -9.973 22.145 -30.890 1.00 46.12 97 PHE A N 1
ATOM 743 C CA . PHE A 1 97 ? -9.875 21.272 -29.715 1.00 46.12 97 PHE A CA 1
ATOM 744 C C . PHE A 1 97 ? -8.470 20.699 -29.575 1.00 46.12 97 PHE A C 1
ATOM 746 O O . PHE A 1 97 ? -8.032 19.930 -30.430 1.00 46.12 97 PHE A O 1
ATOM 753 N N . SER A 1 98 ? -7.796 21.015 -28.471 1.00 53.06 98 SER A N 1
ATOM 754 C CA . SER A 1 98 ? -6.508 20.424 -28.108 1.00 53.06 98 SER A CA 1
ATOM 755 C C . SER A 1 98 ? -6.696 19.126 -27.319 1.00 53.06 98 SER A C 1
ATOM 757 O O . SER A 1 98 ? -7.273 19.117 -26.232 1.00 53.06 98 SER A O 1
ATOM 759 N N . LEU A 1 99 ? -6.177 18.025 -27.854 1.00 50.47 99 LEU A N 1
ATOM 760 C CA . LEU A 1 99 ? -6.089 16.717 -27.211 1.00 50.47 99 LEU A CA 1
ATOM 761 C C . LEU A 1 99 ? -4.636 16.440 -26.839 1.00 50.47 99 LEU A C 1
ATOM 763 O O . LEU A 1 99 ? -3.731 16.673 -27.633 1.00 50.47 99 LEU A O 1
ATOM 767 N N . ARG A 1 100 ? -4.403 15.911 -25.639 1.00 57.53 100 ARG A N 1
ATOM 768 C CA . ARG A 1 100 ? -3.069 15.476 -25.219 1.00 57.53 100 ARG A CA 1
ATOM 769 C C . ARG A 1 100 ? -2.824 14.058 -25.732 1.00 57.53 100 ARG A C 1
ATOM 771 O O . ARG A 1 100 ? -3.363 13.106 -25.165 1.00 57.53 100 ARG A O 1
ATOM 778 N N . LEU A 1 101 ? -2.042 13.922 -26.797 1.00 49.19 101 LEU A N 1
ATOM 779 C CA . LEU A 1 101 ? -1.563 12.624 -27.260 1.00 49.19 101 LEU A CA 1
ATOM 780 C C . LEU A 1 101 ? -0.459 12.135 -26.304 1.00 49.19 101 LEU A C 1
ATOM 782 O O . LEU A 1 101 ? 0.261 12.927 -25.698 1.00 49.19 101 LEU A O 1
ATOM 786 N N . ASN A 1 102 ? -0.381 10.821 -26.086 1.00 52.78 102 ASN A N 1
ATOM 787 C CA . ASN A 1 102 ? 0.570 10.163 -25.172 1.00 52.78 102 ASN A CA 1
ATOM 788 C C . ASN A 1 102 ? 0.367 10.423 -23.668 1.00 52.78 102 ASN A C 1
ATOM 790 O O . ASN A 1 102 ? 1.333 10.479 -22.897 1.00 52.78 102 ASN A O 1
ATOM 794 N N . LYS A 1 103 ? -0.883 10.525 -23.198 1.00 60.94 103 LYS A N 1
ATOM 795 C CA . LYS A 1 103 ? -1.151 10.406 -21.758 1.00 60.94 103 LYS A CA 1
ATOM 796 C C . LYS A 1 103 ? -0.913 8.955 -21.329 1.00 60.94 103 LYS A C 1
ATOM 798 O O . LYS A 1 103 ? -1.791 8.113 -21.457 1.00 60.94 103 LYS A O 1
ATOM 803 N N . ILE A 1 104 ? 0.286 8.672 -20.828 1.00 68.31 104 ILE A N 1
ATOM 804 C CA . ILE A 1 104 ? 0.587 7.398 -20.174 1.00 68.31 104 ILE A CA 1
ATOM 805 C C . ILE A 1 104 ? -0.322 7.294 -18.942 1.00 68.31 104 ILE A C 1
ATOM 807 O O . ILE A 1 104 ? -0.276 8.153 -18.060 1.00 68.31 104 ILE A O 1
ATOM 811 N N . GLU A 1 105 ? -1.191 6.287 -18.900 1.00 73.75 105 GLU A N 1
ATOM 812 C CA . GLU A 1 105 ? -2.086 6.073 -17.763 1.00 73.75 105 GLU A CA 1
ATOM 813 C C . GLU A 1 105 ? -1.286 5.808 -16.483 1.00 73.75 105 GLU A C 1
ATOM 815 O O . GLU A 1 105 ? -0.220 5.190 -16.514 1.00 73.75 105 GLU A O 1
ATOM 820 N N . TYR A 1 106 ? -1.787 6.324 -15.359 1.00 83.31 106 TYR A N 1
ATOM 821 C CA . TYR A 1 106 ? -1.171 6.209 -14.032 1.00 83.31 106 TYR A CA 1
ATOM 822 C C . TYR A 1 106 ? 0.275 6.723 -13.919 1.00 83.31 106 TYR A C 1
ATOM 824 O O . TYR A 1 106 ? 0.977 6.391 -12.964 1.00 83.31 106 TYR A O 1
ATOM 832 N N . TYR A 1 107 ? 0.766 7.523 -14.876 1.00 81.38 107 TYR A N 1
ATOM 833 C CA . TYR A 1 107 ? 2.178 7.926 -14.895 1.00 81.38 107 TYR A CA 1
ATOM 834 C C . TYR A 1 107 ? 2.614 8.662 -13.623 1.00 81.38 107 TYR A C 1
ATOM 836 O O . TYR A 1 107 ? 3.766 8.538 -13.212 1.00 81.38 107 TYR A O 1
ATOM 844 N N . LYS A 1 108 ? 1.709 9.425 -12.995 1.00 85.31 108 LYS A N 1
ATOM 845 C CA . LYS A 1 108 ? 2.024 10.186 -11.783 1.00 85.31 108 LYS A CA 1
ATOM 846 C C . LYS A 1 108 ? 2.114 9.264 -10.575 1.00 85.31 108 LYS A C 1
ATOM 848 O O . LYS A 1 108 ? 3.035 9.379 -9.774 1.00 85.31 108 LYS A O 1
ATOM 853 N N . GLU A 1 109 ? 1.166 8.347 -10.457 1.00 90.81 109 GLU A N 1
ATOM 854 C CA . GLU A 1 109 ? 1.007 7.423 -9.341 1.00 90.81 109 GLU A CA 1
ATOM 855 C C . GLU A 1 109 ? 2.098 6.348 -9.371 1.00 90.81 109 GLU A C 1
ATOM 857 O O . GLU A 1 109 ? 2.786 6.124 -8.376 1.00 90.81 109 GLU A O 1
ATOM 862 N N . VAL A 1 110 ? 2.332 5.752 -10.544 1.00 88.50 110 VAL A N 1
ATOM 863 C CA . VAL A 1 110 ? 3.463 4.846 -10.796 1.00 88.50 110 VAL A CA 1
ATOM 864 C C . VAL A 1 110 ? 4.778 5.591 -10.589 1.00 88.50 110 VAL A C 1
ATOM 866 O O . VAL A 1 110 ? 5.695 5.058 -9.967 1.00 88.50 110 VAL A O 1
ATOM 869 N N . GLY A 1 111 ? 4.843 6.840 -11.057 1.00 85.88 111 GLY A N 1
ATOM 870 C CA . GLY A 1 111 ? 5.953 7.756 -10.826 1.00 85.88 111 GLY A CA 1
ATOM 871 C C . GLY A 1 111 ? 6.310 7.888 -9.348 1.00 85.88 111 GLY A C 1
ATOM 872 O O . GLY A 1 111 ? 7.433 7.622 -8.930 1.00 85.88 111 GLY A O 1
ATOM 873 N N . THR A 1 112 ? 5.294 8.203 -8.551 1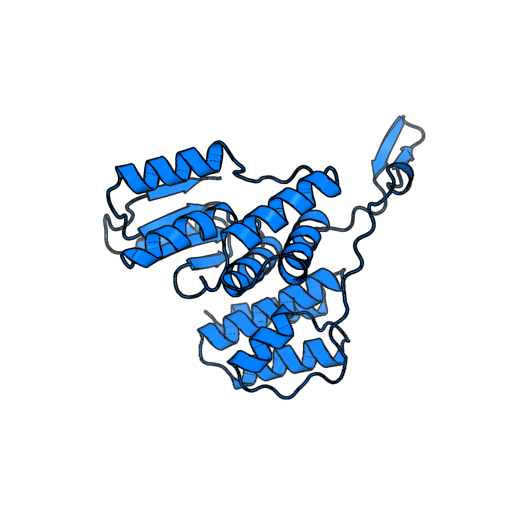.00 89.62 112 THR A N 1
ATOM 874 C CA . THR A 1 112 ? 5.390 8.395 -7.104 1.00 89.62 112 THR A CA 1
ATOM 875 C C . THR A 1 112 ? 5.840 7.117 -6.409 1.00 89.62 112 THR A C 1
ATOM 877 O O . THR A 1 112 ? 6.784 7.155 -5.627 1.00 89.62 112 THR A O 1
ATOM 880 N N . MET A 1 113 ? 5.225 5.974 -6.731 1.00 92.50 113 MET A N 1
ATOM 881 C CA . MET A 1 113 ? 5.615 4.671 -6.185 1.00 92.50 113 MET A CA 1
ATOM 882 C C . MET A 1 113 ? 7.101 4.397 -6.409 1.00 92.50 113 MET A C 1
ATOM 884 O O . MET A 1 113 ? 7.836 4.098 -5.476 1.00 92.50 113 MET A O 1
ATOM 888 N N . HIS A 1 114 ? 7.566 4.520 -7.648 1.00 88.69 114 HIS A N 1
ATOM 889 C CA . HIS A 1 114 ? 8.954 4.230 -7.985 1.00 88.69 114 HIS A CA 1
ATOM 890 C C . HIS A 1 114 ? 9.933 5.246 -7.390 1.00 88.69 114 HIS A C 1
ATOM 892 O O . HIS A 1 114 ? 11.037 4.872 -7.001 1.00 88.69 114 HIS A O 1
ATOM 898 N N . TYR A 1 115 ? 9.529 6.510 -7.254 1.00 88.62 115 TYR A N 1
ATOM 899 C CA . TYR A 1 115 ? 10.330 7.520 -6.567 1.00 88.62 115 TYR A CA 1
ATOM 900 C C . TYR A 1 115 ? 10.458 7.205 -5.068 1.00 88.62 115 TYR A C 1
ATOM 902 O O . TYR A 1 115 ? 11.556 7.292 -4.523 1.00 88.62 115 TYR A O 1
ATOM 910 N N . ILE A 1 116 ? 9.388 6.732 -4.413 1.00 91.81 116 ILE A N 1
ATOM 911 C CA . ILE A 1 116 ? 9.446 6.209 -3.035 1.00 91.81 116 ILE A CA 1
ATOM 912 C C . ILE A 1 116 ? 10.439 5.047 -2.938 1.00 91.81 116 ILE A C 1
ATOM 914 O O . ILE A 1 116 ? 11.265 5.036 -2.032 1.00 91.81 116 ILE A O 1
ATOM 918 N N . LEU A 1 117 ? 10.388 4.080 -3.858 1.00 89.56 117 LEU A N 1
ATOM 919 C CA . LEU A 1 117 ? 11.274 2.908 -3.823 1.00 89.56 117 LEU A CA 1
ATOM 920 C C . LEU A 1 117 ? 12.753 3.250 -4.072 1.00 89.56 117 LEU A C 1
ATOM 922 O O . LEU A 1 117 ? 13.631 2.485 -3.668 1.00 89.56 117 LEU A O 1
ATOM 926 N N . GLY A 1 118 ? 13.028 4.364 -4.756 1.00 86.81 118 GLY A N 1
ATOM 927 C CA . GLY A 1 118 ? 14.385 4.841 -5.029 1.00 86.81 118 GLY A CA 1
ATOM 928 C C . GLY A 1 118 ? 14.941 5.802 -3.974 1.00 86.81 118 GLY A C 1
ATOM 929 O O . GLY A 1 118 ? 16.123 5.727 -3.655 1.00 86.81 118 GLY A O 1
ATOM 930 N N . GLN A 1 119 ? 14.110 6.703 -3.441 1.00 87.12 119 GLN A N 1
ATOM 931 C CA . GLN A 1 119 ? 14.539 7.816 -2.576 1.00 87.12 119 GLN A CA 1
ATOM 932 C C . GLN A 1 119 ? 14.005 7.718 -1.139 1.00 87.12 119 GLN A C 1
ATOM 934 O O . GLN A 1 119 ? 14.592 8.265 -0.204 1.00 87.12 119 GLN A O 1
ATOM 939 N N . GLY A 1 120 ? 12.878 7.036 -0.936 1.00 90.62 120 GLY A N 1
ATOM 940 C CA . GLY A 1 120 ? 12.279 6.824 0.376 1.00 90.62 120 GLY A CA 1
ATOM 941 C C . GLY A 1 120 ? 12.981 5.696 1.125 1.00 90.62 120 GLY A C 1
ATOM 942 O O . GLY A 1 120 ? 13.067 4.568 0.639 1.00 90.62 120 GLY A O 1
ATOM 943 N N . ARG A 1 121 ? 13.452 5.964 2.344 1.00 95.06 121 ARG A N 1
ATOM 944 C CA . ARG A 1 121 ? 14.040 4.918 3.186 1.00 95.06 121 ARG A CA 1
ATOM 945 C C . ARG A 1 121 ? 12.971 3.924 3.647 1.00 95.06 121 ARG A C 1
ATOM 947 O O . ARG A 1 121 ? 11.933 4.312 4.183 1.00 95.06 121 ARG A O 1
ATOM 954 N N . LYS A 1 122 ? 13.255 2.634 3.459 1.00 94.75 122 LYS A N 1
ATOM 955 C CA . LYS A 1 122 ? 12.413 1.521 3.917 1.00 94.75 122 LYS A CA 1
ATOM 956 C C . LYS A 1 122 ? 12.133 1.640 5.422 1.00 94.75 122 LYS A C 1
ATOM 958 O O . LYS A 1 122 ? 13.054 1.894 6.193 1.00 94.75 122 LYS A O 1
ATOM 963 N N . HIS A 1 123 ? 10.875 1.443 5.821 1.00 95.75 123 HIS A N 1
ATOM 964 C CA . HIS A 1 123 ? 10.379 1.554 7.205 1.00 95.75 123 HIS A CA 1
ATOM 965 C C . HIS A 1 123 ? 10.543 2.939 7.873 1.00 95.75 123 HIS A C 1
ATOM 967 O O . HIS A 1 123 ? 10.361 3.063 9.083 1.00 95.75 123 HIS A O 1
ATOM 973 N N . ASP A 1 124 ? 10.851 3.992 7.112 1.00 96.38 124 ASP A N 1
ATOM 974 C CA . ASP A 1 124 ? 10.947 5.374 7.597 1.00 96.38 124 ASP A CA 1
ATOM 975 C C . ASP A 1 124 ? 9.844 6.204 6.930 1.00 96.38 124 ASP A C 1
ATOM 977 O O . ASP A 1 124 ? 10.010 6.741 5.831 1.00 96.38 124 ASP A O 1
ATOM 981 N N . LEU A 1 125 ? 8.682 6.277 7.589 1.00 94.62 125 LEU A N 1
ATOM 982 C CA . LEU A 1 125 ? 7.516 6.959 7.031 1.00 94.62 125 LEU A CA 1
ATOM 983 C C . LEU A 1 125 ? 7.774 8.446 6.729 1.00 94.62 125 LEU A C 1
ATOM 985 O O . LEU A 1 125 ? 7.435 8.868 5.623 1.00 94.62 125 LEU A O 1
ATOM 989 N N . PRO A 1 126 ? 8.423 9.238 7.609 1.00 93.88 126 PRO A N 1
ATOM 990 C CA . PRO A 1 126 ? 8.815 10.601 7.261 1.00 93.88 126 PRO A CA 1
ATOM 991 C C . PRO A 1 126 ? 9.668 10.682 5.988 1.00 93.88 126 PRO A C 1
ATOM 993 O O . PRO A 1 126 ? 9.502 11.606 5.195 1.00 93.88 126 PRO A O 1
ATOM 996 N N . SER A 1 127 ? 10.584 9.732 5.759 1.00 95.25 127 SER A N 1
ATOM 997 C CA . SER A 1 127 ? 11.349 9.678 4.506 1.00 95.25 127 SER A CA 1
ATOM 998 C C . SER A 1 127 ? 10.488 9.339 3.293 1.00 95.25 127 SER A C 1
ATOM 1000 O O . SER A 1 127 ? 10.742 9.879 2.219 1.00 95.25 127 SER A O 1
ATOM 1002 N N . ILE A 1 128 ? 9.505 8.454 3.444 1.00 95.12 128 ILE A N 1
ATOM 1003 C CA . ILE A 1 128 ? 8.583 8.056 2.374 1.00 95.12 128 ILE A CA 1
ATOM 1004 C C . ILE A 1 128 ? 7.644 9.211 2.008 1.00 95.12 128 ILE A C 1
ATOM 1006 O O . ILE A 1 128 ? 7.494 9.520 0.829 1.00 95.12 128 ILE A O 1
ATOM 1010 N N . HIS A 1 129 ? 7.062 9.900 2.993 1.00 92.19 129 HIS A N 1
ATOM 1011 C CA . HIS A 1 129 ? 6.200 11.066 2.759 1.00 92.19 129 HIS A CA 1
ATOM 1012 C C . HIS A 1 129 ? 6.965 12.220 2.110 1.00 92.19 129 HIS A C 1
ATOM 1014 O O . HIS A 1 129 ? 6.503 12.751 1.102 1.00 92.19 129 HIS A O 1
ATOM 1020 N N . ARG A 1 130 ? 8.192 12.513 2.567 1.00 91.12 130 ARG A N 1
ATOM 1021 C CA . ARG A 1 130 ? 9.061 13.483 1.879 1.00 91.12 130 ARG A CA 1
ATOM 1022 C C . ARG A 1 130 ? 9.367 13.083 0.437 1.00 91.12 130 ARG A C 1
ATOM 1024 O O . ARG A 1 130 ? 9.471 13.957 -0.414 1.00 91.12 130 ARG A O 1
ATOM 1031 N N . ALA A 1 131 ? 9.525 11.791 0.142 1.00 90.25 131 ALA A N 1
ATOM 1032 C CA . ALA A 1 131 ? 9.750 11.334 -1.229 1.00 90.25 131 ALA A CA 1
ATOM 1033 C C . ALA A 1 131 ? 8.519 11.590 -2.119 1.00 90.25 131 ALA A C 1
ATOM 1035 O O . ALA A 1 131 ? 8.672 12.035 -3.254 1.00 90.25 131 ALA A O 1
ATOM 1036 N N . ILE A 1 132 ? 7.308 11.381 -1.592 1.00 89.25 132 ILE A N 1
ATOM 1037 C CA . ILE A 1 132 ? 6.050 11.706 -2.282 1.00 89.25 132 ILE A CA 1
ATOM 1038 C C . ILE A 1 132 ? 5.976 13.211 -2.582 1.00 89.25 132 ILE A C 1
ATOM 1040 O O . ILE A 1 132 ? 5.750 13.611 -3.725 1.00 89.25 132 ILE A O 1
ATOM 1044 N N . GLU A 1 133 ? 6.211 14.045 -1.571 1.00 85.88 133 GLU A N 1
ATOM 1045 C CA . GLU A 1 133 ? 6.159 15.506 -1.689 1.00 85.88 133 GLU A CA 1
ATOM 1046 C C . GLU A 1 133 ? 7.229 16.034 -2.659 1.00 85.88 133 GLU A C 1
ATOM 1048 O O . GLU A 1 133 ? 6.918 16.810 -3.566 1.00 85.88 133 GLU A O 1
ATOM 1053 N N . SER A 1 134 ? 8.473 15.555 -2.555 1.00 85.94 134 SER A N 1
ATOM 1054 C CA . SER A 1 134 ? 9.549 15.913 -3.487 1.00 85.94 134 SER A CA 1
ATOM 1055 C C . SER A 1 134 ? 9.222 15.526 -4.922 1.00 85.94 134 SER A C 1
ATOM 1057 O O . SER A 1 134 ? 9.380 16.367 -5.804 1.00 85.94 134 SER A O 1
ATOM 1059 N N . PHE A 1 135 ? 8.685 14.327 -5.167 1.00 83.56 135 PHE A N 1
ATOM 1060 C CA . PHE A 1 135 ? 8.283 13.923 -6.513 1.00 83.56 135 PHE A CA 1
ATOM 1061 C C . PHE A 1 135 ? 7.233 14.874 -7.103 1.00 83.56 135 PHE A C 1
ATOM 1063 O O . PHE A 1 135 ? 7.380 15.327 -8.238 1.00 83.56 135 PHE A O 1
ATOM 1070 N N . THR A 1 136 ? 6.199 15.236 -6.333 1.00 81.50 136 THR A N 1
ATOM 1071 C CA . THR A 1 136 ? 5.174 16.179 -6.818 1.00 81.50 136 THR A CA 1
ATOM 1072 C C . THR A 1 136 ? 5.738 17.551 -7.153 1.00 81.50 136 THR A C 1
ATOM 1074 O O . THR A 1 136 ? 5.420 18.104 -8.205 1.00 81.50 136 THR A O 1
ATOM 1077 N N . ARG A 1 137 ? 6.615 18.077 -6.294 1.00 80.75 137 ARG A N 1
ATOM 1078 C CA . ARG A 1 137 ? 7.244 19.387 -6.465 1.00 80.75 137 ARG A CA 1
ATOM 1079 C C . ARG A 1 137 ? 8.222 19.404 -7.639 1.00 80.75 137 ARG A C 1
ATOM 1081 O O . ARG A 1 137 ? 8.154 20.306 -8.465 1.00 80.75 137 ARG A O 1
ATOM 1088 N N . GLU A 1 138 ? 9.109 18.417 -7.735 1.00 76.81 138 GLU A N 1
ATOM 1089 C CA . GLU A 1 138 ? 10.140 18.334 -8.782 1.00 76.81 138 GLU A CA 1
ATOM 1090 C C . GLU A 1 138 ? 9.544 18.156 -10.179 1.00 76.81 138 GLU A C 1
ATOM 1092 O O . GLU A 1 138 ? 10.069 18.693 -11.156 1.00 76.81 138 GLU A O 1
ATOM 1097 N N . GLN A 1 139 ? 8.432 17.425 -10.268 1.00 70.62 139 GLN A N 1
ATOM 1098 C CA . GLN A 1 139 ? 7.751 17.147 -11.528 1.00 70.62 139 GLN A CA 1
ATOM 1099 C C . GLN A 1 139 ? 6.618 18.141 -11.838 1.00 70.62 139 GLN A C 1
ATOM 1101 O O . GLN A 1 139 ? 5.930 17.971 -12.843 1.00 70.62 139 GLN A O 1
ATOM 1106 N N . GLU A 1 140 ? 6.395 19.149 -10.980 1.00 66.50 140 GLU A N 1
ATOM 1107 C CA . GLU A 1 140 ? 5.257 20.084 -11.058 1.00 66.50 140 GLU A CA 1
ATOM 1108 C C . GLU A 1 140 ? 3.912 19.356 -11.244 1.00 66.50 140 GLU A C 1
ATOM 1110 O O . GLU A 1 140 ? 3.013 19.774 -11.981 1.00 66.50 140 GLU A O 1
ATOM 1115 N N . LEU A 1 141 ? 3.778 18.209 -10.577 1.00 70.56 141 LEU A N 1
ATOM 1116 C CA . LEU A 1 141 ? 2.602 17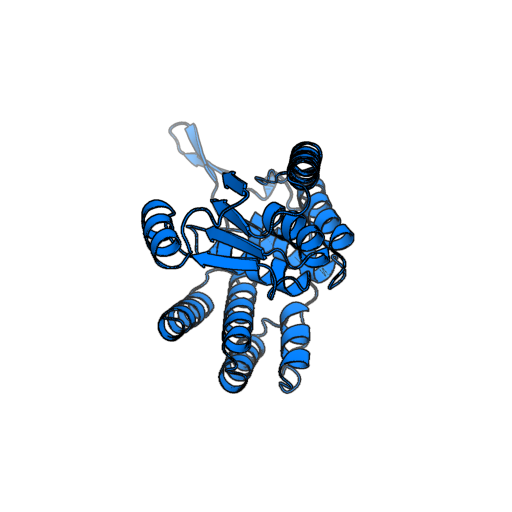.363 -10.661 1.00 70.56 141 LEU A CA 1
ATOM 1117 C C . LEU A 1 141 ? 1.649 17.693 -9.531 1.00 70.56 141 LEU A C 1
ATOM 1119 O O . LEU A 1 141 ? 1.966 17.557 -8.355 1.00 70.56 141 LEU A O 1
ATOM 1123 N N . TRP A 1 142 ? 0.414 17.994 -9.906 1.00 67.56 142 TRP A N 1
ATOM 1124 C CA . TRP A 1 142 ? -0.683 17.935 -8.959 1.00 67.56 142 TRP A CA 1
ATOM 1125 C C . TRP A 1 142 ? -1.099 16.472 -8.741 1.00 67.56 142 TRP A C 1
ATOM 1127 O O . TRP A 1 142 ? -1.547 15.810 -9.693 1.00 67.56 142 TRP A O 1
ATOM 1137 N N . LEU A 1 143 ? -0.924 15.984 -7.510 1.00 73.06 143 LEU A N 1
ATOM 1138 C CA . LEU A 1 143 ? -1.501 14.745 -6.983 1.00 73.06 143 LEU A CA 1
ATOM 1139 C C . LEU A 1 143 ? -2.594 15.095 -5.968 1.00 73.06 143 LEU A C 1
ATOM 1141 O O . LEU A 1 143 ? -2.504 16.104 -5.270 1.00 73.06 143 LEU A O 1
ATOM 1145 N N . LYS A 1 144 ? -3.598 14.224 -5.849 1.00 68.44 144 LYS A N 1
ATOM 1146 C CA . LYS A 1 144 ? -4.637 14.306 -4.812 1.00 68.44 144 LYS A CA 1
ATOM 1147 C C . LYS A 1 144 ? -4.076 13.849 -3.462 1.00 68.44 144 LYS A C 1
ATOM 1149 O O . LYS A 1 144 ? -4.440 12.796 -2.961 1.00 68.44 144 LYS A O 1
ATOM 1154 N N . LEU A 1 145 ? -3.109 14.580 -2.923 1.00 67.56 145 LEU A N 1
ATOM 1155 C CA . LEU A 1 145 ? -2.530 14.265 -1.621 1.00 67.56 145 LEU A CA 1
ATOM 1156 C C . LEU A 1 145 ? -3.212 15.085 -0.534 1.00 67.56 145 LEU A C 1
ATOM 1158 O O . LEU A 1 145 ? -3.423 16.291 -0.683 1.00 67.56 145 LEU A O 1
ATOM 1162 N N . ALA A 1 146 ? -3.455 14.447 0.605 1.00 58.44 146 ALA A N 1
ATOM 1163 C CA . ALA A 1 146 ? -3.712 15.117 1.871 1.00 58.44 146 ALA A CA 1
ATOM 1164 C C . ALA A 1 146 ? -2.405 15.684 2.476 1.00 58.44 146 ALA A C 1
ATOM 1166 O O . ALA A 1 146 ? -2.056 15.373 3.611 1.00 58.44 146 ALA A O 1
ATOM 1167 N N . GLY A 1 147 ? -1.655 16.470 1.696 1.00 61.25 147 GLY A N 1
ATOM 1168 C CA . GLY A 1 147 ? -0.380 17.059 2.119 1.00 61.25 147 GLY A CA 1
ATOM 1169 C C . GLY A 1 147 ? -0.539 18.141 3.194 1.00 61.25 147 GLY A C 1
ATOM 1170 O O . GLY A 1 147 ? -1.588 18.785 3.280 1.00 61.25 147 GLY A O 1
ATOM 1171 N N . ASP A 1 148 ? 0.513 18.304 4.002 1.00 68.06 148 ASP A N 1
ATOM 1172 C CA . ASP A 1 148 ? 0.737 19.349 5.013 1.00 68.06 148 ASP A CA 1
ATOM 1173 C C . ASP A 1 148 ? -0.452 19.642 5.943 1.00 68.06 148 ASP A C 1
ATOM 1175 O O . ASP A 1 148 ? -0.597 19.017 6.996 1.00 68.06 148 ASP A O 1
ATOM 1179 N N . GLU A 1 149 ? -1.318 20.583 5.569 1.00 74.44 149 GLU A N 1
ATOM 1180 C CA . GLU A 1 149 ? -2.435 21.044 6.399 1.00 74.44 149 GLU A CA 1
ATOM 1181 C C . GLU A 1 149 ? -3.461 19.933 6.654 1.00 74.44 149 GLU A C 1
ATOM 1183 O O . GLU A 1 149 ? -3.923 19.750 7.782 1.00 74.44 149 GLU A O 1
ATOM 1188 N N . LYS A 1 150 ? -3.782 19.135 5.628 1.00 77.50 150 LYS A N 1
ATOM 1189 C CA . LYS A 1 150 ? -4.738 18.026 5.766 1.00 77.50 150 LYS A CA 1
ATOM 1190 C C . LYS A 1 150 ? -4.173 16.896 6.627 1.00 77.50 150 LYS A C 1
ATOM 1192 O O . LYS A 1 150 ? -4.906 16.305 7.419 1.00 77.50 150 LYS A O 1
ATOM 1197 N N . GLY A 1 151 ? -2.871 16.628 6.516 1.00 83.38 151 GLY A N 1
ATOM 1198 C CA . GLY A 1 151 ? -2.180 15.654 7.358 1.00 83.38 151 GLY A CA 1
ATOM 1199 C C . GLY A 1 151 ? -2.190 16.057 8.835 1.00 83.38 151 GLY A C 1
ATOM 1200 O O . GLY A 1 151 ? -2.469 15.223 9.692 1.00 83.38 151 GLY A O 1
ATOM 1201 N N . ALA A 1 152 ? -1.958 17.338 9.134 1.00 87.75 152 ALA A N 1
ATOM 1202 C CA . ALA A 1 152 ? -2.017 17.856 10.501 1.00 87.75 152 ALA A CA 1
ATOM 1203 C C . ALA A 1 152 ? -3.425 17.746 11.111 1.00 87.75 152 ALA A C 1
ATOM 1205 O O . ALA A 1 152 ? -3.568 17.394 12.282 1.00 87.75 152 ALA A O 1
ATOM 1206 N N . VAL A 1 153 ? -4.473 17.990 10.316 1.00 90.19 153 VAL A N 1
ATOM 1207 C CA . VAL A 1 153 ? -5.862 17.773 10.751 1.00 90.19 153 VAL A CA 1
ATOM 1208 C C . VAL A 1 153 ? -6.110 16.299 11.067 1.00 90.19 153 VAL A C 1
ATOM 1210 O O . VAL A 1 153 ? -6.716 15.992 12.092 1.00 90.19 153 VAL A O 1
ATOM 1213 N N . LEU A 1 154 ? -5.614 15.381 10.234 1.00 90.56 154 LEU A N 1
ATOM 1214 C CA . LEU A 1 154 ? -5.772 13.946 10.463 1.00 90.56 154 LEU A CA 1
ATOM 1215 C C . LEU A 1 154 ? -5.100 13.494 11.768 1.00 90.56 154 LEU A C 1
ATOM 1217 O O . LEU A 1 154 ? -5.705 12.761 12.551 1.00 90.56 154 LEU A O 1
ATOM 1221 N N . ASP A 1 155 ? -3.893 13.992 12.044 1.00 92.62 155 ASP A N 1
ATOM 1222 C CA . ASP A 1 155 ? -3.180 13.728 13.299 1.00 92.62 155 ASP A CA 1
ATOM 1223 C C . ASP A 1 155 ? -3.947 14.273 14.510 1.00 92.62 155 ASP A C 1
ATOM 1225 O O . ASP A 1 155 ? -4.090 13.589 15.525 1.00 92.62 155 ASP A O 1
ATOM 1229 N N . ALA A 1 156 ? -4.491 15.489 14.397 1.00 93.75 156 ALA A N 1
ATOM 1230 C CA . ALA A 1 156 ? -5.297 16.092 15.452 1.00 93.75 156 ALA A CA 1
ATOM 1231 C C . ALA A 1 156 ? -6.565 15.271 15.737 1.00 93.75 156 ALA A C 1
ATOM 1233 O O . ALA A 1 156 ? -6.890 15.031 16.899 1.00 93.75 156 ALA A O 1
ATOM 1234 N N . VAL A 1 157 ? -7.251 14.780 14.699 1.00 93.56 157 VAL A N 1
ATOM 1235 C CA . VAL A 1 157 ? -8.436 13.919 14.850 1.00 93.56 157 VAL A CA 1
ATOM 1236 C C . VAL A 1 157 ? -8.080 12.606 15.556 1.00 93.56 157 VAL A C 1
ATOM 1238 O O . VAL A 1 157 ? -8.790 12.204 16.480 1.00 93.56 157 VAL A O 1
ATOM 1241 N N . LEU A 1 158 ? -6.968 11.959 15.186 1.00 94.38 158 LEU A N 1
ATOM 1242 C CA . LEU A 1 158 ? -6.492 10.750 15.869 1.00 94.38 158 LEU A CA 1
ATOM 1243 C C . LEU A 1 158 ? -6.182 11.008 17.349 1.00 94.38 158 LEU A C 1
ATOM 1245 O O . LEU A 1 158 ? -6.554 10.200 18.205 1.00 94.38 158 LEU A O 1
ATOM 1249 N N . ALA A 1 159 ? -5.536 12.136 17.654 1.00 93.50 159 ALA A N 1
ATOM 1250 C CA . ALA A 1 159 ? -5.221 12.532 19.022 1.00 93.50 159 ALA A CA 1
ATOM 1251 C C . ALA A 1 159 ? -6.490 12.796 19.849 1.00 93.50 159 ALA A C 1
ATOM 1253 O O . ALA A 1 159 ? -6.590 12.328 20.983 1.00 93.50 159 ALA A O 1
ATOM 1254 N N . MET A 1 160 ? -7.483 13.480 19.272 1.00 94.75 160 MET A N 1
ATOM 1255 C CA . MET A 1 160 ? -8.763 13.771 19.927 1.00 94.75 160 MET A CA 1
ATOM 1256 C C . MET A 1 160 ? -9.564 12.509 20.266 1.00 94.75 160 MET A C 1
ATOM 1258 O O . MET A 1 160 ? -10.225 12.478 21.300 1.00 94.75 160 MET A O 1
ATOM 1262 N N . GLN A 1 161 ? -9.502 11.471 19.426 1.00 94.38 161 GLN A N 1
ATOM 1263 C CA . GLN A 1 161 ? -10.178 10.195 19.692 1.00 94.38 161 GLN A CA 1
ATOM 1264 C C . GLN A 1 161 ? -9.495 9.356 20.781 1.00 94.38 161 GLN A C 1
ATOM 1266 O O . GLN A 1 161 ? -10.093 8.406 21.276 1.00 94.38 161 GLN A O 1
ATOM 1271 N N . GLY A 1 162 ? -8.264 9.692 21.185 1.00 89.25 162 GLY A N 1
ATOM 1272 C CA . GLY A 1 162 ? -7.617 9.059 22.333 1.00 89.25 162 GLY A CA 1
ATOM 1273 C C . GLY A 1 162 ? -7.331 7.569 22.128 1.00 89.25 162 GLY A C 1
ATOM 1274 O O . GLY A 1 162 ? -7.697 6.760 22.973 1.00 89.25 162 GLY A O 1
ATOM 1275 N N . GLN A 1 163 ? -6.624 7.230 21.041 1.00 94.00 163 GLN A N 1
ATOM 1276 C CA . GLN A 1 163 ? -6.220 5.867 20.637 1.00 94.00 163 GLN A CA 1
ATOM 1277 C C . GLN A 1 163 ? -7.313 5.024 19.944 1.00 94.00 163 GLN A C 1
ATOM 1279 O O . GLN A 1 163 ? -7.622 3.917 20.408 1.00 94.00 163 GLN A O 1
ATOM 1284 N N . PRO A 1 164 ? -7.849 5.476 18.791 1.00 97.00 164 PRO A N 1
ATOM 1285 C CA . PRO A 1 164 ? -8.820 4.700 18.017 1.00 97.00 164 PRO A CA 1
ATOM 1286 C C . PRO A 1 164 ? -8.252 3.323 17.642 1.00 97.00 164 PRO A C 1
ATOM 1288 O O . PRO A 1 164 ? -7.095 3.198 17.229 1.00 97.00 164 PRO A O 1
ATOM 1291 N N . LYS A 1 165 ? -9.052 2.268 17.791 1.00 97.44 165 LYS A N 1
ATOM 1292 C CA . LYS A 1 165 ? -8.683 0.886 17.459 1.00 97.44 165 LYS A CA 1
ATOM 1293 C C . LYS A 1 165 ? -8.958 0.546 16.001 1.00 97.44 165 LYS A C 1
ATOM 1295 O O . LYS A 1 165 ? -8.230 -0.275 15.440 1.00 97.44 165 LYS A O 1
ATOM 1300 N N . LEU A 1 166 ? -9.950 1.177 15.381 1.00 98.00 166 LEU A N 1
ATOM 1301 C CA . LEU A 1 166 ? -10.287 0.952 13.982 1.00 98.00 166 LEU A CA 1
ATOM 1302 C C . LEU A 1 166 ? -10.640 2.253 13.261 1.00 98.00 166 LEU A C 1
ATOM 1304 O O . LEU A 1 166 ? -11.638 2.906 13.569 1.00 98.00 166 LEU A O 1
ATOM 1308 N N . VAL A 1 167 ? -9.852 2.557 12.231 1.00 98.06 167 VAL A N 1
ATOM 1309 C CA . VAL A 1 167 ? -10.185 3.557 11.215 1.00 98.06 167 VAL A CA 1
ATOM 1310 C C . VAL A 1 167 ? -10.635 2.838 9.950 1.00 98.06 167 VAL A C 1
ATOM 1312 O O . VAL A 1 167 ? -10.000 1.873 9.518 1.00 98.06 167 VAL A O 1
ATOM 1315 N N . VAL A 1 168 ? -11.709 3.329 9.339 1.00 98.06 168 VAL A N 1
ATOM 1316 C CA . VAL A 1 168 ? -12.118 2.944 7.988 1.00 98.06 168 VAL A CA 1
ATOM 1317 C C . VAL A 1 168 ? -11.918 4.136 7.062 1.00 98.06 168 VAL A C 1
ATOM 1319 O O . VAL A 1 168 ? -12.403 5.225 7.348 1.00 98.06 168 VAL A O 1
ATOM 1322 N N . GLU A 1 169 ? -11.210 3.925 5.962 1.00 97.94 169 GLU A N 1
ATOM 1323 C CA . GLU A 1 169 ? -10.959 4.914 4.918 1.00 97.94 169 GLU A CA 1
ATOM 1324 C C . GLU A 1 169 ? -11.680 4.510 3.625 1.00 97.94 169 GLU A C 1
ATOM 1326 O O . GLU A 1 169 ? -11.668 3.342 3.225 1.00 97.94 169 GLU A O 1
ATOM 1331 N N . VAL A 1 170 ? -12.305 5.483 2.963 1.00 97.56 170 VAL A N 1
ATOM 1332 C CA . VAL A 1 170 ? -12.839 5.363 1.605 1.00 97.56 170 VAL A CA 1
ATOM 1333 C C . VAL A 1 170 ? -12.031 6.296 0.708 1.00 97.56 170 VAL A C 1
ATOM 1335 O O . VAL A 1 170 ? -12.198 7.507 0.805 1.00 97.56 170 VAL A O 1
ATOM 1338 N N . GLY A 1 171 ? -11.185 5.712 -0.144 1.00 95.75 171 GLY A N 1
ATOM 1339 C CA . GLY A 1 171 ? -10.196 6.414 -0.966 1.00 95.75 171 GLY A CA 1
ATOM 1340 C C . GLY A 1 171 ? -8.771 6.145 -0.473 1.00 95.75 171 GLY A C 1
ATOM 1341 O O . GLY A 1 171 ? -8.354 6.695 0.538 1.00 95.75 171 GLY A O 1
ATOM 1342 N N . LEU A 1 172 ? -8.013 5.296 -1.180 1.00 96.00 172 LEU A N 1
ATOM 1343 C CA . LEU A 1 172 ? -6.643 4.921 -0.790 1.00 96.00 172 LEU A CA 1
ATOM 1344 C C . LEU A 1 172 ? -5.586 5.624 -1.646 1.00 96.00 172 LEU A C 1
ATOM 1346 O O . LEU A 1 172 ? -4.531 6.033 -1.153 1.00 96.00 172 LEU A O 1
ATOM 1350 N N . TYR A 1 173 ? -5.845 5.714 -2.952 1.00 95.38 173 TYR A N 1
ATOM 1351 C CA . TYR A 1 173 ? -4.961 6.301 -3.953 1.00 95.38 173 TYR A CA 1
ATOM 1352 C C . TYR A 1 173 ? -3.516 5.761 -3.900 1.00 95.38 173 TYR A C 1
ATOM 1354 O O . TYR A 1 173 ? -3.275 4.618 -4.277 1.00 95.38 173 TYR A O 1
ATOM 1362 N N . VAL A 1 174 ? -2.541 6.557 -3.440 1.00 95.06 174 VAL A N 1
ATOM 1363 C CA . VAL A 1 174 ? -1.125 6.147 -3.298 1.00 95.06 174 VAL A CA 1
ATOM 1364 C C . VAL A 1 174 ? -0.743 5.728 -1.870 1.00 95.06 174 VAL A C 1
ATOM 1366 O O . VAL A 1 174 ? 0.415 5.391 -1.614 1.00 95.06 174 VAL A O 1
ATOM 1369 N N . GLY A 1 175 ? -1.704 5.728 -0.939 1.00 95.31 175 GLY A N 1
ATOM 1370 C CA . GLY A 1 175 ? -1.544 5.266 0.443 1.00 95.31 175 GLY A CA 1
ATOM 1371 C C . GLY A 1 175 ? -1.028 6.309 1.440 1.00 95.31 175 GLY A C 1
ATOM 1372 O O . GLY A 1 175 ? -0.581 5.930 2.522 1.00 95.31 175 GLY A O 1
ATOM 1373 N N . TYR A 1 176 ? -1.058 7.606 1.113 1.00 94.38 176 TYR A N 1
ATOM 1374 C CA . TYR A 1 176 ? -0.493 8.662 1.970 1.00 94.38 176 TYR A CA 1
ATOM 1375 C C . TYR A 1 176 ? -1.205 8.766 3.332 1.00 94.38 176 TYR A C 1
ATOM 1377 O O . TYR A 1 176 ? -0.574 8.586 4.374 1.00 94.38 176 TYR A O 1
ATOM 1385 N N . SER A 1 177 ? -2.521 8.997 3.331 1.00 95.12 177 SER A N 1
ATOM 1386 C CA . SER A 1 177 ? -3.362 9.112 4.534 1.00 95.12 177 SER A CA 1
ATOM 1387 C C . SER A 1 177 ? -3.375 7.814 5.342 1.00 95.12 177 SER A C 1
ATOM 1389 O O . SER A 1 177 ? -3.055 7.819 6.531 1.00 95.12 177 SER A O 1
ATOM 1391 N N . SER A 1 178 ? -3.636 6.685 4.679 1.00 96.81 178 SER A N 1
ATOM 1392 C CA . SER A 1 178 ? -3.599 5.345 5.270 1.00 96.81 178 SER A CA 1
ATOM 1393 C C . SER A 1 178 ? -2.300 5.060 6.031 1.00 96.81 178 SER A C 1
ATOM 1395 O O . SER A 1 178 ? -2.337 4.640 7.189 1.00 96.81 178 SER A O 1
ATOM 1397 N N . THR A 1 179 ? -1.137 5.320 5.417 1.00 97.12 179 THR A N 1
ATOM 1398 C CA . THR A 1 179 ? 0.158 5.086 6.078 1.00 97.12 179 THR A CA 1
ATOM 1399 C C . THR A 1 179 ? 0.409 6.050 7.234 1.00 97.12 179 THR A C 1
ATOM 1401 O O . THR A 1 179 ? 0.917 5.612 8.266 1.00 97.12 179 THR A O 1
ATOM 1404 N N . ARG A 1 180 ? -0.019 7.317 7.115 1.00 95.31 180 ARG A N 1
ATOM 1405 C CA . ARG A 1 180 ? 0.051 8.321 8.192 1.00 95.31 180 ARG A CA 1
ATOM 1406 C C . ARG A 1 180 ? -0.738 7.912 9.434 1.00 95.31 180 ARG A C 1
ATOM 1408 O O . ARG A 1 180 ? -0.239 8.034 10.554 1.00 95.31 180 ARG A O 1
ATOM 1415 N N . MET A 1 181 ? -1.966 7.430 9.239 1.00 96.56 181 MET A N 1
ATOM 1416 C CA . MET A 1 181 ? -2.817 6.995 10.347 1.00 96.56 181 MET A CA 1
ATOM 1417 C C . MET A 1 181 ? -2.276 5.714 10.974 1.00 96.56 181 MET A C 1
ATOM 1419 O O . MET A 1 181 ? -2.073 5.640 12.186 1.00 96.56 181 MET A O 1
ATOM 1423 N N . ALA A 1 182 ? -1.971 4.717 10.143 1.00 97.88 182 ALA A N 1
ATOM 1424 C CA . ALA A 1 182 ? -1.503 3.416 10.598 1.00 97.88 182 ALA A CA 1
ATOM 1425 C C . ALA A 1 182 ? -0.189 3.487 11.387 1.00 97.88 182 ALA A C 1
ATOM 1427 O O . ALA A 1 182 ? -0.037 2.762 12.371 1.00 97.88 182 ALA A O 1
ATOM 1428 N N . SER A 1 183 ? 0.751 4.362 11.005 1.00 96.75 183 SER A N 1
ATOM 1429 C CA . SER A 1 183 ? 2.021 4.491 11.731 1.00 96.75 183 SER A CA 1
ATOM 1430 C C . SER A 1 183 ? 1.838 4.967 13.165 1.00 96.75 183 SER A C 1
ATOM 1432 O O . SER A 1 183 ? 2.565 4.519 14.047 1.00 96.75 183 SER A O 1
ATOM 1434 N N . GLN A 1 184 ? 0.867 5.851 13.405 1.00 95.75 184 GLN A N 1
ATOM 1435 C CA . GLN A 1 184 ? 0.520 6.294 14.753 1.00 95.75 184 GLN A CA 1
ATOM 1436 C C . GLN A 1 184 ? -0.237 5.182 15.480 1.00 95.75 184 GLN A C 1
ATOM 1438 O O . GLN A 1 184 ? 0.161 4.760 16.564 1.00 95.75 184 GLN A O 1
ATOM 1443 N N . MET A 1 185 ? -1.269 4.632 14.832 1.00 97.44 185 MET A N 1
ATOM 1444 C CA . MET A 1 185 ? -2.159 3.631 15.422 1.00 97.44 185 MET A CA 1
ATOM 1445 C C . MET A 1 185 ? -1.471 2.344 15.858 1.00 97.44 185 MET A C 1
ATOM 1447 O O . MET A 1 185 ? -1.869 1.740 16.859 1.00 97.44 185 MET A O 1
ATOM 1451 N N . ARG A 1 186 ? -0.402 1.946 15.161 1.00 96.69 186 ARG A N 1
ATOM 1452 C CA . ARG A 1 186 ? 0.427 0.798 15.537 1.00 96.69 186 ARG A CA 1
ATOM 1453 C C . ARG A 1 186 ? 0.885 0.858 16.995 1.00 96.69 186 ARG A C 1
ATOM 1455 O O . ARG A 1 186 ? 0.918 -0.184 17.644 1.00 96.69 186 ARG A O 1
ATOM 1462 N N . ALA A 1 187 ? 1.198 2.045 17.522 1.00 95.81 187 ALA A N 1
ATOM 1463 C CA . ALA A 1 187 ? 1.721 2.207 18.880 1.00 95.81 187 ALA A CA 1
ATOM 1464 C C . ALA A 1 187 ? 0.754 1.715 19.974 1.00 95.81 187 ALA A C 1
ATOM 1466 O O . ALA A 1 187 ? 1.189 1.375 21.071 1.00 95.81 187 ALA A O 1
ATOM 1467 N N . TRP A 1 188 ? -0.546 1.635 19.677 1.00 96.31 188 TRP A N 1
ATOM 1468 C CA . TRP A 1 188 ? -1.579 1.143 20.595 1.00 96.31 188 TRP A CA 1
ATOM 1469 C C . TRP A 1 188 ? -2.400 -0.021 20.018 1.00 96.31 188 TRP A C 1
ATOM 1471 O O . TRP A 1 188 ? -3.496 -0.316 20.514 1.00 96.31 188 TRP A O 1
ATOM 1481 N N . GLY A 1 189 ? -1.888 -0.676 18.971 1.00 97.06 189 GLY A N 1
ATOM 1482 C CA . GLY A 1 189 ? -2.522 -1.832 18.333 1.00 97.06 189 GLY A CA 1
ATOM 1483 C C . GLY A 1 189 ? -3.794 -1.512 17.540 1.00 97.06 189 GLY A C 1
ATOM 1484 O O . GLY A 1 189 ? -4.645 -2.387 17.388 1.00 97.06 189 GLY A O 1
ATOM 1485 N N . GLY A 1 190 ? -3.960 -0.271 17.075 1.00 97.88 190 GLY A N 1
ATOM 1486 C CA . GLY A 1 190 ? -5.034 0.088 16.150 1.00 97.88 190 GLY A CA 1
ATOM 1487 C C . GLY A 1 190 ? -4.754 -0.388 14.721 1.00 97.88 190 GLY A C 1
ATOM 1488 O O . GLY A 1 190 ? -3.615 -0.707 14.380 1.00 97.88 190 GLY A O 1
ATOM 1489 N N . ARG A 1 191 ? -5.794 -0.445 13.882 1.00 98.00 191 ARG A N 1
ATOM 1490 C CA . ARG A 1 191 ? -5.714 -0.873 12.474 1.00 98.00 191 ARG A CA 1
ATOM 1491 C C . ARG A 1 191 ? -6.504 0.044 11.547 1.00 98.00 191 ARG A C 1
ATOM 1493 O O . ARG A 1 191 ? -7.466 0.681 11.972 1.00 98.00 191 ARG A O 1
ATOM 1500 N N . VAL A 1 192 ? -6.123 0.049 10.273 1.00 98.56 192 VAL A N 1
ATOM 1501 C CA . VAL A 1 192 ? -6.804 0.797 9.209 1.00 98.56 192 VAL A CA 1
ATOM 1502 C C . VAL A 1 192 ? -7.372 -0.187 8.192 1.00 98.56 192 VAL A C 1
ATOM 1504 O O . VAL A 1 192 ? -6.663 -1.084 7.743 1.00 98.56 192 VAL A O 1
ATOM 1507 N N . ILE A 1 193 ? -8.636 -0.023 7.809 1.00 98.50 193 ILE A N 1
ATOM 1508 C CA . ILE A 1 193 ? -9.222 -0.689 6.640 1.00 98.50 193 ILE A CA 1
ATOM 1509 C C . ILE A 1 193 ? -9.460 0.385 5.588 1.00 98.50 193 ILE A C 1
ATOM 1511 O O . ILE A 1 193 ? -10.253 1.288 5.826 1.00 98.50 193 ILE A O 1
ATOM 1515 N N . SER A 1 194 ? -8.800 0.291 4.438 1.00 98.38 194 SER A N 1
ATOM 1516 C CA . SER A 1 194 ? -8.941 1.266 3.356 1.00 98.38 194 SER A CA 1
ATOM 1517 C C . SER A 1 194 ? -9.562 0.638 2.114 1.00 98.38 194 SER A C 1
ATOM 1519 O O . SER A 1 194 ? -9.170 -0.454 1.690 1.00 98.38 194 SER A O 1
ATOM 1521 N N . MET A 1 195 ? -10.561 1.315 1.553 1.00 98.31 195 MET A N 1
ATOM 1522 C CA . MET A 1 195 ? -11.295 0.899 0.362 1.00 98.31 195 MET A CA 1
ATOM 1523 C C . MET A 1 195 ? -10.834 1.692 -0.856 1.00 98.31 195 MET A C 1
ATOM 1525 O O . MET A 1 195 ? -10.823 2.920 -0.829 1.00 98.31 195 MET A O 1
ATOM 1529 N N . GLU A 1 196 ? -10.536 0.994 -1.947 1.00 97.94 196 GLU A N 1
ATOM 1530 C CA . GLU A 1 196 ? -10.104 1.604 -3.201 1.00 97.94 196 GLU A CA 1
ATOM 1531 C C . GLU A 1 196 ? -10.851 0.999 -4.383 1.00 97.94 196 GLU A C 1
ATOM 1533 O O . GLU A 1 196 ? -10.882 -0.220 -4.556 1.00 97.94 196 GLU A O 1
ATOM 1538 N N . VAL A 1 197 ? -11.444 1.851 -5.215 1.00 97.31 197 VAL A N 1
ATOM 1539 C CA . VAL A 1 197 ? -12.209 1.404 -6.382 1.00 97.31 197 VAL A CA 1
ATOM 1540 C C . VAL A 1 197 ? -11.292 0.996 -7.531 1.00 97.31 197 VAL A C 1
ATOM 1542 O O . VAL A 1 197 ? -11.596 0.040 -8.245 1.00 97.31 197 VAL A O 1
ATOM 1545 N N . ASP A 1 198 ? -10.171 1.696 -7.699 1.00 96.38 198 ASP A N 1
ATOM 1546 C CA . ASP A 1 198 ? -9.239 1.486 -8.795 1.00 96.38 198 ASP A CA 1
ATOM 1547 C C . ASP A 1 198 ? -8.183 0.424 -8.425 1.00 96.38 198 ASP A C 1
ATOM 1549 O O . ASP A 1 198 ? -7.362 0.623 -7.519 1.00 96.38 198 ASP A O 1
ATOM 1553 N N . PRO A 1 199 ? -8.142 -0.720 -9.128 1.00 95.81 199 PRO A N 1
ATOM 1554 C CA . PRO A 1 199 ? -7.222 -1.798 -8.786 1.00 95.81 199 PRO A CA 1
ATOM 1555 C C . PRO A 1 199 ? -5.747 -1.416 -8.984 1.00 95.81 199 PRO A C 1
ATOM 1557 O O . PRO A 1 199 ? -4.887 -1.961 -8.289 1.00 95.81 199 PRO A O 1
ATOM 1560 N N . TYR A 1 200 ? -5.424 -0.478 -9.879 1.00 95.44 200 TYR A N 1
ATOM 1561 C CA . TYR A 1 200 ? -4.055 -0.003 -10.063 1.00 95.44 200 TYR A CA 1
ATOM 1562 C C . TYR A 1 200 ? -3.627 0.951 -8.948 1.00 95.44 200 TYR A C 1
ATOM 1564 O O . TYR A 1 200 ? -2.500 0.829 -8.464 1.00 95.44 200 TYR A O 1
ATOM 1572 N N . HIS A 1 201 ? -4.513 1.821 -8.457 1.00 97.00 201 HIS A N 1
ATOM 1573 C CA . HIS A 1 201 ? -4.237 2.584 -7.232 1.00 97.00 201 HIS A CA 1
ATOM 1574 C C . HIS A 1 201 ? -4.004 1.651 -6.040 1.00 97.00 201 HIS A C 1
ATOM 1576 O O . HIS A 1 201 ? -3.012 1.793 -5.329 1.00 97.00 201 HIS A O 1
ATOM 1582 N N . ALA A 1 202 ? -4.833 0.615 -5.878 1.00 97.75 202 ALA A N 1
ATOM 1583 C CA . ALA A 1 202 ? -4.636 -0.369 -4.818 1.00 97.75 202 ALA A CA 1
ATOM 1584 C C . ALA A 1 202 ? -3.281 -1.094 -4.927 1.00 97.75 202 ALA A C 1
ATOM 1586 O O . ALA A 1 202 ? -2.610 -1.308 -3.916 1.00 97.75 202 ALA A O 1
ATOM 1587 N N . VAL A 1 203 ? -2.845 -1.453 -6.140 1.00 97.44 203 VAL A N 1
ATOM 1588 C CA . VAL A 1 203 ? -1.504 -2.011 -6.396 1.00 97.44 203 VAL A CA 1
ATOM 1589 C C . VAL A 1 203 ? -0.408 -1.037 -5.966 1.00 97.44 203 VAL A C 1
ATOM 1591 O O . VAL A 1 203 ? 0.531 -1.432 -5.271 1.00 97.44 203 VAL A O 1
ATOM 1594 N N . ILE A 1 204 ? -0.528 0.229 -6.358 1.00 96.88 204 ILE A N 1
ATOM 1595 C CA . ILE A 1 204 ? 0.451 1.274 -6.057 1.00 96.88 204 ILE A CA 1
ATOM 1596 C C . ILE A 1 204 ? 0.553 1.491 -4.546 1.00 96.88 204 ILE A C 1
ATOM 1598 O O . ILE A 1 204 ? 1.640 1.388 -3.977 1.00 96.88 204 ILE A O 1
ATOM 1602 N N . ALA A 1 205 ? -0.580 1.678 -3.873 1.00 98.06 205 ALA A N 1
ATOM 1603 C CA . ALA A 1 205 ? -0.624 1.843 -2.429 1.00 98.06 205 ALA A CA 1
ATOM 1604 C C . ALA A 1 205 ? -0.087 0.620 -1.680 1.00 98.06 205 ALA A C 1
ATOM 1606 O O . ALA A 1 205 ? 0.628 0.787 -0.699 1.00 98.06 205 ALA A O 1
ATOM 1607 N N . ARG A 1 206 ? -0.348 -0.611 -2.142 1.00 98.38 206 ARG A N 1
ATOM 1608 C CA . ARG A 1 206 ? 0.216 -1.828 -1.524 1.00 98.38 206 ARG A CA 1
ATOM 1609 C C . ARG A 1 206 ? 1.740 -1.832 -1.525 1.00 98.38 206 ARG A C 1
ATOM 1611 O O . ARG A 1 206 ? 2.332 -2.239 -0.532 1.00 98.38 206 ARG A O 1
ATOM 1618 N N . ASN A 1 207 ? 2.370 -1.353 -2.598 1.00 98.25 207 ASN A N 1
ATOM 1619 C CA . ASN A 1 207 ? 3.824 -1.202 -2.639 1.00 98.25 207 ASN A CA 1
ATOM 1620 C C . ASN A 1 207 ? 4.292 -0.151 -1.617 1.00 98.25 207 ASN A C 1
ATOM 1622 O O . ASN A 1 207 ? 5.226 -0.414 -0.864 1.00 98.25 207 ASN A O 1
ATOM 1626 N N . THR A 1 208 ? 3.621 1.002 -1.530 1.00 98.06 208 THR A N 1
ATOM 1627 C CA . THR A 1 208 ? 3.928 2.039 -0.526 1.00 98.06 208 THR A CA 1
ATOM 1628 C C . THR A 1 208 ? 3.780 1.516 0.907 1.00 98.06 208 THR A C 1
ATOM 1630 O O . THR A 1 208 ? 4.672 1.704 1.732 1.00 98.06 208 THR A O 1
ATOM 1633 N N . ILE A 1 209 ? 2.675 0.827 1.201 1.00 98.62 209 ILE A N 1
ATOM 1634 C CA . ILE A 1 209 ? 2.352 0.247 2.513 1.00 98.62 209 ILE A CA 1
ATOM 1635 C C . ILE A 1 209 ? 3.398 -0.791 2.919 1.00 98.62 209 ILE A C 1
ATOM 1637 O O . ILE A 1 209 ? 3.884 -0.772 4.050 1.00 98.62 209 ILE A O 1
ATOM 1641 N N . GLU A 1 210 ? 3.772 -1.671 1.991 1.00 98.44 210 GLU A N 1
ATOM 1642 C CA . GLU A 1 210 ? 4.806 -2.674 2.216 1.00 98.44 210 GLU A CA 1
ATOM 1643 C C . GLU A 1 210 ? 6.169 -2.030 2.470 1.00 98.44 210 GLU A C 1
ATOM 1645 O O . GLU A 1 210 ? 6.866 -2.419 3.404 1.00 98.44 210 GLU A O 1
ATOM 1650 N N . TRP A 1 211 ? 6.532 -1.001 1.702 1.00 98.06 211 TRP A N 1
ATOM 1651 C CA . TRP A 1 211 ? 7.802 -0.295 1.874 1.00 98.06 211 TRP A CA 1
ATOM 1652 C C . TRP A 1 211 ? 7.873 0.474 3.198 1.00 98.06 211 TRP A C 1
ATOM 1654 O O . TRP A 1 211 ? 8.923 0.539 3.842 1.00 98.06 211 TRP A O 1
ATOM 1664 N N . ALA A 1 212 ? 6.737 1.015 3.644 1.00 98.12 212 ALA A N 1
ATOM 1665 C CA . ALA A 1 212 ? 6.580 1.617 4.963 1.00 98.12 212 ALA A CA 1
ATOM 1666 C C . ALA A 1 212 ? 6.558 0.577 6.098 1.00 98.12 212 ALA A C 1
ATOM 1668 O O . ALA A 1 212 ? 6.629 0.946 7.269 1.00 98.12 212 ALA A O 1
ATOM 1669 N N . GLY A 1 213 ? 6.473 -0.715 5.767 1.00 97.75 213 GLY A N 1
ATOM 1670 C CA . GLY A 1 213 ? 6.380 -1.802 6.730 1.00 97.75 213 GLY A CA 1
ATOM 1671 C C . GLY A 1 213 ? 5.079 -1.754 7.522 1.00 97.75 213 GLY A C 1
ATOM 1672 O O . GLY A 1 213 ? 5.131 -1.976 8.724 1.00 97.75 213 GLY A O 1
ATOM 1673 N N . LEU A 1 214 ? 3.951 -1.404 6.886 1.00 98.44 214 LEU A N 1
ATOM 1674 C CA . LEU A 1 214 ? 2.614 -1.235 7.490 1.00 98.44 214 LEU A CA 1
ATOM 1675 C C . LEU A 1 214 ? 1.577 -2.275 7.021 1.00 98.44 214 LEU A C 1
ATOM 1677 O O . LEU A 1 214 ? 0.398 -2.162 7.357 1.00 98.44 214 LEU A O 1
ATOM 1681 N N . SER A 1 215 ? 2.003 -3.303 6.279 1.00 97.38 215 SER A N 1
ATOM 1682 C CA . SER A 1 215 ? 1.137 -4.350 5.703 1.00 97.38 215 SER A CA 1
ATOM 1683 C C . SER A 1 215 ? 0.356 -5.187 6.729 1.00 97.38 215 SER A C 1
ATOM 1685 O O . SER A 1 215 ? -0.623 -5.833 6.375 1.00 97.38 215 SER A O 1
ATOM 1687 N N . ASP A 1 216 ? 0.788 -5.209 7.988 1.00 96.38 216 ASP A N 1
ATOM 1688 C CA . ASP A 1 216 ? 0.135 -5.880 9.121 1.00 96.38 216 ASP A CA 1
ATOM 1689 C C . ASP A 1 216 ? -0.892 -4.990 9.848 1.00 96.38 216 ASP A C 1
ATOM 1691 O O . ASP A 1 216 ? -1.705 -5.485 10.629 1.00 96.38 216 ASP A O 1
ATOM 1695 N N . VAL A 1 217 ? -0.867 -3.679 9.587 1.00 98.25 217 VAL A N 1
ATOM 1696 C CA . VAL A 1 217 ? -1.739 -2.679 10.225 1.00 98.25 217 VAL A CA 1
ATOM 1697 C C . VAL A 1 217 ? -2.827 -2.188 9.271 1.00 98.25 217 VAL A C 1
ATOM 1699 O O . VAL A 1 217 ? -3.924 -1.850 9.720 1.00 98.25 217 VAL A O 1
ATOM 1702 N N . ILE A 1 218 ? -2.532 -2.153 7.968 1.00 98.62 218 ILE A N 1
ATOM 1703 C CA . ILE A 1 218 ? -3.437 -1.661 6.926 1.00 98.62 218 ILE A CA 1
ATOM 1704 C C . ILE A 1 218 ? -4.003 -2.831 6.127 1.00 98.62 218 ILE A C 1
ATOM 1706 O O . ILE A 1 218 ? -3.268 -3.594 5.501 1.00 98.62 218 ILE A O 1
ATOM 1710 N N . GLU A 1 219 ? -5.326 -2.920 6.075 1.00 97.69 219 GLU A N 1
ATOM 1711 C CA . GLU A 1 219 ? -6.047 -3.849 5.218 1.00 97.69 219 GLU A CA 1
ATOM 1712 C C . GLU A 1 219 ? -6.646 -3.113 4.013 1.00 97.69 219 GLU A C 1
ATOM 1714 O O . GLU A 1 219 ? -7.430 -2.182 4.174 1.00 97.69 219 GLU A O 1
ATOM 1719 N N . VAL A 1 220 ? -6.302 -3.543 2.795 1.00 98.06 220 VAL A N 1
ATOM 1720 C CA . VAL A 1 220 ? -6.754 -2.902 1.547 1.00 98.06 220 VAL A CA 1
ATOM 1721 C C . VAL A 1 220 ? -7.865 -3.713 0.890 1.00 98.06 220 VAL A C 1
ATOM 1723 O O . VAL A 1 220 ? -7.634 -4.851 0.471 1.00 98.06 220 VAL A O 1
ATOM 1726 N N . TRP A 1 221 ? -9.041 -3.107 0.744 1.00 97.00 221 TRP A N 1
ATOM 1727 C CA . TRP A 1 221 ? -10.209 -3.687 0.085 1.00 97.00 221 TRP A CA 1
ATOM 1728 C C . TRP A 1 221 ? -10.403 -3.048 -1.287 1.00 97.00 221 TRP A C 1
ATOM 1730 O O . TRP A 1 221 ? -10.624 -1.847 -1.392 1.00 97.00 221 TRP A O 1
ATOM 1740 N N . VAL A 1 222 ? -10.346 -3.859 -2.343 1.00 97.00 222 VAL A N 1
ATOM 1741 C CA . VAL A 1 222 ? -10.518 -3.372 -3.717 1.00 97.00 222 VAL A CA 1
ATOM 1742 C C . VAL A 1 222 ? -11.968 -3.543 -4.159 1.00 97.00 222 VAL A C 1
ATOM 1744 O O . VAL A 1 222 ? -12.517 -4.645 -4.093 1.00 97.00 222 VAL A O 1
ATOM 1747 N N . GLY A 1 223 ? -12.589 -2.456 -4.607 1.00 96.19 223 GLY A N 1
ATOM 1748 C CA . GLY A 1 223 ? -13.963 -2.417 -5.090 1.00 96.19 223 GLY A CA 1
ATOM 1749 C C . GLY A 1 223 ? -14.681 -1.110 -4.756 1.00 96.19 223 GLY A C 1
ATOM 1750 O O . GLY A 1 223 ? -14.206 -0.281 -3.986 1.00 96.19 223 GLY A O 1
ATOM 1751 N N . HIS A 1 224 ? -15.865 -0.932 -5.338 1.00 96.50 224 HIS A N 1
ATOM 1752 C CA . HIS A 1 224 ? -16.699 0.239 -5.071 1.00 96.50 224 HIS A CA 1
ATOM 1753 C C . HIS A 1 224 ? -17.201 0.239 -3.619 1.00 96.50 224 HIS A C 1
ATOM 1755 O O . HIS A 1 224 ? -17.706 -0.784 -3.145 1.00 96.50 224 HIS A O 1
ATOM 1761 N N . SER A 1 225 ? -17.117 1.378 -2.927 1.00 95.56 225 SER A N 1
ATOM 1762 C CA . SER A 1 225 ? -17.495 1.503 -1.509 1.00 95.56 225 SER A CA 1
ATOM 1763 C C . SER A 1 225 ? -18.942 1.077 -1.239 1.00 95.56 225 SER A C 1
ATOM 1765 O O . SER A 1 225 ? -19.201 0.398 -0.252 1.00 95.56 225 SER A O 1
ATOM 1767 N N . GLU A 1 226 ? -19.864 1.352 -2.164 1.00 95.88 226 GLU A N 1
ATOM 1768 C CA . GLU A 1 226 ? -21.265 0.897 -2.103 1.00 95.88 226 GLU A CA 1
ATOM 1769 C C . GLU A 1 226 ? -21.402 -0.630 -1.953 1.00 95.88 226 GLU A C 1
ATOM 1771 O O . GLU A 1 226 ? -22.294 -1.114 -1.263 1.00 95.88 226 GLU A O 1
ATOM 1776 N N . ASN A 1 227 ? -20.478 -1.397 -2.540 1.00 96.00 227 ASN A N 1
ATOM 1777 C CA . ASN A 1 227 ? -20.452 -2.857 -2.441 1.00 96.00 227 ASN A CA 1
ATOM 1778 C C . ASN A 1 227 ? -19.630 -3.351 -1.242 1.00 96.00 227 ASN A C 1
ATOM 1780 O O . ASN A 1 227 ? -19.885 -4.435 -0.709 1.00 96.00 227 ASN A O 1
ATOM 1784 N N . LEU A 1 228 ? -18.613 -2.588 -0.834 1.00 96.00 228 LEU A N 1
ATOM 1785 C CA . LEU A 1 228 ? -17.691 -2.969 0.234 1.00 96.00 228 LEU A CA 1
ATOM 1786 C C . LEU A 1 228 ? -18.222 -2.635 1.630 1.00 96.00 228 LEU A C 1
ATOM 1788 O O . LEU A 1 228 ? -18.047 -3.442 2.539 1.00 96.00 228 LEU A O 1
ATOM 1792 N N . ILE A 1 229 ? -18.913 -1.508 1.808 1.00 95.06 229 ILE A N 1
ATOM 1793 C CA . ILE A 1 229 ? -19.473 -1.081 3.098 1.00 95.06 229 ILE A CA 1
ATOM 1794 C C . ILE A 1 229 ? -20.457 -2.118 3.669 1.00 95.06 229 ILE A C 1
ATOM 1796 O O . ILE A 1 229 ? -20.303 -2.473 4.840 1.00 95.06 229 ILE A O 1
ATOM 1800 N N . PRO A 1 230 ? -21.413 -2.684 2.898 1.00 95.25 230 PRO A N 1
ATOM 1801 C CA . PRO A 1 230 ? -22.277 -3.752 3.403 1.00 95.25 230 PRO A CA 1
ATOM 1802 C C . PRO A 1 230 ? -21.485 -4.977 3.872 1.00 95.25 230 PRO A C 1
ATOM 1804 O O . PRO A 1 230 ? -21.734 -5.491 4.957 1.00 95.25 230 PRO A O 1
ATOM 1807 N N . ARG A 1 231 ? -20.466 -5.396 3.109 1.00 94.81 231 ARG A N 1
ATOM 1808 C CA . ARG A 1 231 ? -19.595 -6.525 3.48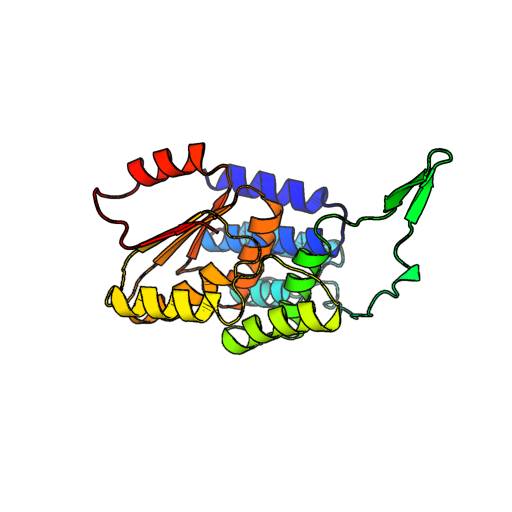0 1.00 94.81 231 ARG A CA 1
ATOM 1809 C C . ARG A 1 231 ? -18.767 -6.235 4.728 1.00 94.81 231 ARG A C 1
ATOM 1811 O O . ARG A 1 231 ? -18.525 -7.136 5.527 1.00 94.81 231 ARG A O 1
ATOM 1818 N N . LEU A 1 232 ? -18.317 -4.993 4.890 1.00 94.62 232 LEU A N 1
ATOM 1819 C CA . LEU A 1 232 ? -17.578 -4.564 6.069 1.00 94.62 232 LEU A CA 1
ATOM 1820 C C . LEU A 1 232 ? -18.470 -4.612 7.312 1.00 94.62 232 LEU A C 1
ATOM 1822 O O . LEU A 1 232 ? -18.054 -5.154 8.334 1.00 94.62 232 LEU A O 1
ATOM 1826 N N . ARG A 1 233 ? -19.707 -4.115 7.205 1.00 93.38 233 ARG A N 1
ATOM 1827 C CA . ARG A 1 233 ? -20.716 -4.204 8.268 1.00 93.38 233 ARG A CA 1
ATOM 1828 C C . ARG A 1 233 ? -20.978 -5.654 8.675 1.00 93.38 233 ARG A C 1
ATOM 1830 O O . ARG A 1 233 ? -21.089 -5.924 9.861 1.00 93.38 233 ARG A O 1
ATOM 1837 N N . ASP A 1 234 ? -21.052 -6.572 7.715 1.00 94.75 234 ASP A N 1
ATOM 1838 C CA . ASP A 1 234 ? -21.311 -7.987 8.003 1.00 94.75 234 ASP A CA 1
ATOM 1839 C C . ASP A 1 234 ? -20.093 -8.689 8.649 1.00 94.75 234 ASP A C 1
ATOM 1841 O O . ASP A 1 234 ? -20.249 -9.681 9.360 1.00 94.75 234 ASP A O 1
ATOM 1845 N N . ARG A 1 235 ? -18.872 -8.176 8.430 1.00 94.56 235 ARG A N 1
ATOM 1846 C CA . ARG A 1 235 ? -17.626 -8.707 9.011 1.00 94.56 235 ARG A CA 1
ATOM 1847 C C . ARG A 1 235 ? -17.329 -8.171 10.413 1.00 94.56 235 ARG A C 1
ATOM 1849 O O . ARG A 1 235 ? -16.668 -8.856 11.195 1.00 94.56 235 ARG A O 1
ATOM 1856 N N . LEU A 1 236 ? -17.716 -6.934 10.701 1.00 94.50 236 LEU A N 1
ATOM 1857 C CA . LEU A 1 236 ? -17.339 -6.240 11.928 1.00 94.50 236 LEU A CA 1
ATOM 1858 C C . LEU A 1 236 ? -18.439 -6.316 12.999 1.00 94.50 236 LEU A C 1
ATOM 1860 O O . LEU A 1 236 ? -19.624 -6.271 12.671 1.00 94.50 236 LEU A O 1
ATOM 1864 N N . PRO A 1 237 ? -18.080 -6.366 14.296 1.00 93.50 237 PRO A N 1
ATOM 1865 C CA . PRO A 1 237 ? -19.045 -6.160 15.368 1.00 93.50 237 PRO A CA 1
ATOM 1866 C C . PRO A 1 237 ? -19.732 -4.792 15.258 1.00 93.50 237 PRO A C 1
ATOM 1868 O O . PRO A 1 237 ? -19.156 -3.815 14.776 1.00 93.50 237 PRO A O 1
ATOM 1871 N N . ALA A 1 238 ? -20.959 -4.690 15.768 1.00 90.50 238 ALA A N 1
ATOM 1872 C CA . ALA A 1 238 ? -21.655 -3.410 15.825 1.00 90.50 238 ALA A CA 1
ATOM 1873 C C . ALA A 1 238 ? -20.843 -2.369 16.622 1.00 90.50 238 ALA A C 1
ATOM 1875 O O . ALA A 1 238 ? -20.297 -2.682 17.679 1.00 90.50 238 ALA A O 1
ATOM 1876 N N . ARG A 1 239 ? -20.822 -1.117 16.135 1.00 89.06 239 ARG A N 1
ATOM 1877 C CA . ARG A 1 239 ? -20.140 0.033 16.769 1.00 89.06 239 ARG A CA 1
ATOM 1878 C C . ARG A 1 239 ? -18.624 -0.147 16.966 1.00 89.06 239 ARG A C 1
ATOM 1880 O O . ARG A 1 239 ? -18.071 0.396 17.911 1.00 89.06 239 ARG A O 1
ATOM 1887 N N . SER A 1 240 ? -17.955 -0.895 16.088 1.00 94.12 240 SER A N 1
ATOM 1888 C CA . SER A 1 240 ? -16.505 -1.115 16.179 1.00 94.12 240 SER A CA 1
ATOM 1889 C C . SER A 1 240 ? -15.647 -0.096 15.422 1.00 94.12 240 SER A C 1
ATOM 1891 O O . SER A 1 240 ? -14.429 -0.196 15.489 1.00 94.12 240 SER A O 1
ATOM 1893 N N . ILE A 1 241 ? -16.246 0.788 14.616 1.00 96.50 241 ILE A N 1
ATOM 1894 C CA . ILE A 1 241 ? -15.523 1.800 13.831 1.00 96.50 241 ILE A CA 1
ATOM 1895 C C . ILE A 1 241 ? -15.427 3.067 14.678 1.00 96.50 241 ILE A C 1
ATOM 1897 O O . ILE A 1 241 ? -16.460 3.657 14.993 1.00 96.50 241 ILE A O 1
ATOM 1901 N N . ASP A 1 242 ? -14.206 3.484 15.011 1.00 96.56 242 ASP A N 1
ATOM 1902 C CA . ASP A 1 242 ? -13.963 4.689 15.810 1.00 96.56 242 ASP A CA 1
ATOM 1903 C C . ASP A 1 242 ? -13.916 5.941 14.926 1.00 96.56 242 ASP A C 1
ATOM 1905 O O . ASP A 1 242 ? -14.402 7.004 15.304 1.00 96.56 242 ASP A O 1
ATOM 1909 N N . ILE A 1 243 ? -13.351 5.813 13.720 1.00 96.81 243 ILE A N 1
ATOM 1910 C CA . ILE A 1 243 ? -13.248 6.895 12.735 1.00 96.81 243 ILE A CA 1
ATOM 1911 C C . ILE A 1 243 ? -13.599 6.356 11.350 1.00 96.81 243 ILE A C 1
ATOM 1913 O O . ILE A 1 243 ? -13.107 5.306 10.934 1.00 96.81 243 ILE A O 1
ATOM 1917 N N . LEU A 1 244 ? -14.408 7.121 10.620 1.00 95.62 244 LEU A N 1
ATOM 1918 C CA . LEU A 1 244 ? -14.673 6.928 9.199 1.00 95.62 244 LEU A CA 1
ATOM 1919 C C . LEU A 1 244 ? -14.148 8.147 8.430 1.00 95.62 244 LEU A C 1
ATOM 1921 O O . LEU A 1 244 ? -14.588 9.268 8.680 1.00 95.62 244 LEU A O 1
ATOM 1925 N N . PHE A 1 245 ? -13.204 7.922 7.521 1.00 95.00 245 PHE A N 1
ATOM 1926 C CA . PHE A 1 245 ? -12.532 8.950 6.732 1.00 95.00 245 PHE A CA 1
ATOM 1927 C C . PHE A 1 245 ? -12.891 8.800 5.247 1.00 95.00 245 PHE A C 1
ATOM 1929 O O . PHE A 1 245 ? -12.817 7.702 4.698 1.00 95.00 245 PHE A O 1
ATOM 1936 N N . PHE A 1 246 ? -13.302 9.898 4.613 1.00 93.31 246 PHE A N 1
ATOM 1937 C CA . PHE A 1 246 ? -13.622 9.969 3.185 1.00 93.31 246 PHE A CA 1
ATOM 1938 C C . PHE A 1 246 ? -12.669 10.960 2.517 1.00 93.31 246 PHE A C 1
ATOM 1940 O O . PHE A 1 246 ? -12.612 12.111 2.961 1.00 93.31 246 PHE A O 1
ATOM 1947 N N . ASP A 1 247 ? -11.974 10.520 1.467 1.00 86.00 247 ASP A N 1
ATOM 1948 C CA . ASP A 1 247 ? -11.031 11.331 0.678 1.00 86.00 247 ASP A CA 1
ATOM 1949 C C . ASP A 1 247 ? -11.321 11.237 -0.831 1.00 86.00 247 ASP A C 1
ATOM 1951 O O . ASP A 1 247 ? -11.448 10.107 -1.362 1.00 86.00 247 ASP A O 1
#

InterPro domains:
  IPR002935 Class I-like SAM-dependent O-methyltransferase [PF01596] (136-247)
  IPR002935 Class I-like SAM-dependent O-methyltransferase [PS51682] (105-247)
  IPR029063 S-adenosyl-L-methionine-dependent methyltransferase superfamily [G3DSA:3.40.50.150] (107-247)
  IPR029063 S-adenosyl-L-methionine-dependent methyltransferase superfamily [SSF53335] (131-247)

pLDDT: mean 87.41, std 13.85, range [46.12, 98.62]

Sequence (247 aa):
DGGRELDVLEQMARTSHTRGLQAGVWNAAAIRCLAHGDTGRAQRCLRALGDEGLCTSMSEHLRERCGAPPPRSTPGGIEWRRREKEEHEWVTNSLGFSLRLNKIEYYKEVGTMHYILGQGRKHDLPSIHRAIESFTREQELWLKLAGDEKGAVLDAVLAMQGQPKLVVEVGLYVGYSSTRMASQMRAWGGRVISMEVDPYHAVIARNTIEWAGLSDVIEVWVGHSENLIPRLRDRLPARSIDILFFD

Organism: NCBI:txid1333877